Protein 6FIE (pdb70)

Sequence (255 aa):
GPHMAESHLQSSLIITASQFFEIWLHFDADGSGYYLEGKELQNLIQELQQARKKAGLELSPEMKTFVDQYKIGIVELA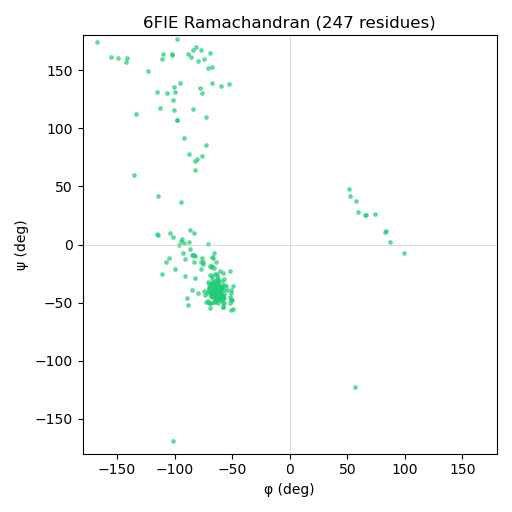HVLPTEENFLLLFRCQQLKSCEEFMKTWRKYDTDHSGFIETEELKNFLKDLLEKANKTVDDTKLAEYTDLMLKLFDSNNDGKLELTEMARLLPVQENFLLKFQGIKMCGKEFNKAFELYDQDGNGYIDENELDALLKDLCEKNKQDLDINNITTYKKNIMALSDGGKLYRTDLALILCA

Foldseek 3Di:
DLVCLLVQLLDPEHELVSLLSVCCVLPVVLPQWHDDPSVVVCLVSNVVNVVVSVHDQDPLNVVVNVPDRGGSLSVCVRGRYDDLLNLLLVDVCQAALLSVLLLVLVLVVVLPQWRALVSLLVVSVVSCVVVVHDDDVVSSSVSSVSVCVSQVSVPPRIGHPLSSNVSYPPVRSLLVLLPVQADAPVVLVVLQCVLVPVRPQWHALVSVLVVLVVSCVVRVVRDDNVCSVVVSSSLCSLADVRTHHSSSVCSRHHD

Nearest PDB structures (foldseek):
  6fie-assembly1_B  TM=1.004E+00  e=3.066E-38  Homo sapiens
  2g9b-assembly1_A  TM=8.073E-01  e=3.276E-24  Rattus norvegicus
  2q4u-assembly1_A  TM=5.159E-01  e=2.718E-11  Danio rerio
  6jlh-assembly1_C  TM=4.262E-01  e=1.141E-11  Danio rerio
  8bav-assembly1_D  TM=4.794E-01  e=1.334E-10  Homo sapiens

Structure (mmCIF, N/CA/C/O backbone):
data_6FIE
#
_entry.id   6FIE
#
_cell.length_a   84.617
_cell.length_b   104.222
_cell.length_c   29.614
_cell.angle_alpha   90.00
_cell.angle_beta   90.00
_cell.angle_gamma   90.00
#
_symmetry.space_group_name_H-M   'P 21 21 2'
#
loop_
_entity.id
_entity.type
_entity.pdbx_description
1 polymer Calbindin
2 non-polymer 'CALCIUM ION'
3 non-polymer 'THIOCYANATE ION'
4 water water
#
loop_
_atom_site.group_PDB
_atom_site.id
_atom_site.type_symbol
_atom_site.label_atom_id
_atom_site.label_alt_id
_atom_site.label_comp_id
_atom_site.label_asym_id
_atom_site.label_entity_id
_atom_site.label_seq_id
_atom_site.pdbx_PDB_ins_code
_atom_site.Cartn_x
_atom_site.Cartn_y
_atom_site.Cartn_z
_atom_site.occupancy
_atom_site.B_iso_or_equiv
_atom_site.auth_seq_id
_atom_site.auth_comp_id
_atom_site.auth_asym_id
_atom_site.auth_atom_id
_atom_site.pdbx_PDB_model_num
ATOM 1 N N . GLY A 1 1 ? -16.830 29.264 -34.044 1.00 45.25 -2 GLY B N 1
ATOM 2 C CA . GLY A 1 1 ? -16.830 27.928 -34.629 1.00 43.99 -2 GLY B CA 1
ATOM 3 C C . GLY A 1 1 ? -15.571 27.147 -34.334 1.00 45.82 -2 GLY B C 1
ATOM 4 O O . GLY A 1 1 ? -14.693 27.658 -33.647 1.00 44.33 -2 GLY B O 1
ATOM 5 N N . PRO A 1 2 ? -15.417 25.902 -34.835 1.00 42.79 -1 PRO B N 1
ATOM 6 C CA . PRO A 1 2 ? -14.190 25.145 -34.521 1.00 42.42 -1 PRO B CA 1
ATOM 7 C C . PRO A 1 2 ? -12.877 25.822 -34.938 1.00 45.69 -1 PRO B C 1
ATOM 8 O O . PRO A 1 2 ? -11.844 25.526 -34.352 1.00 46.02 -1 PRO B O 1
ATOM 19 N N . HIS A 1 3 ? -12.911 26.722 -35.944 1.00 40.77 0 HIS B N 1
ATOM 20 C CA . HIS A 1 3 ? -11.732 27.469 -36.376 1.00 41.24 0 HIS B CA 1
ATOM 21 C C . HIS A 1 3 ? -11.197 28.353 -35.244 1.00 43.20 0 HIS B C 1
ATOM 22 O O . HIS A 1 3 ? -9.983 28.484 -35.102 1.00 41.05 0 HIS B O 1
ATOM 36 N N . MET A 1 4 ? -12.094 28.901 -34.402 1.00 39.51 1 MET B N 1
ATOM 37 C CA . MET A 1 4 ? -11.692 29.770 -33.299 1.00 39.41 1 MET B CA 1
ATOM 38 C C . MET A 1 4 ? -10.866 29.069 -32.206 1.00 43.74 1 MET B C 1
ATOM 39 O O . MET A 1 4 ? -10.392 29.776 -31.323 1.00 43.40 1 MET B O 1
ATOM 53 N N . ALA A 1 5 ? -10.687 27.712 -32.238 1.00 40.61 2 ALA B N 1
ATOM 54 C CA . ALA A 1 5 ? -9.949 26.973 -31.196 1.00 39.81 2 ALA B CA 1
ATOM 55 C C . ALA A 1 5 ? -8.542 27.489 -30.945 1.00 46.75 2 ALA B C 1
ATOM 56 O O . ALA A 1 5 ? -8.111 27.534 -29.782 1.00 46.45 2 ALA B O 1
ATOM 63 N N . GLU A 1 6 ? -7.829 27.882 -32.019 1.00 43.79 3 GLU B N 1
ATOM 64 C CA . GLU A 1 6 ? -6.468 28.425 -31.928 1.00 42.93 3 GLU B CA 1
ATOM 65 C C . GLU A 1 6 ? -6.459 29.636 -31.019 1.00 43.80 3 GLU B C 1
ATOM 66 O O . GLU A 1 6 ? -5.571 29.775 -30.184 1.00 46.10 3 GLU B O 1
ATOM 72 N N . SER A 1 7 ? -7.462 30.496 -31.163 1.00 35.81 4 SER B N 1
ATOM 73 C CA . SER A 1 7 ? -7.608 31.665 -30.307 1.00 34.30 4 SER B CA 1
ATOM 74 C C . SER A 1 7 ? -7.943 31.172 -28.881 1.00 35.35 4 SER B C 1
ATOM 75 O O . SER A 1 7 ? -7.299 31.599 -27.942 1.00 34.41 4 SER B O 1
ATOM 83 N N . HIS A 1 8 ? -8.861 30.200 -28.747 1.00 31.64 5 HIS B N 1
ATOM 84 C CA . HIS A 1 8 ? -9.318 29.712 -27.417 1.00 29.23 5 HIS B CA 1
ATOM 85 C C . HIS A 1 8 ? -8.264 29.098 -26.518 1.00 30.30 5 HIS B C 1
ATOM 86 O O . HIS A 1 8 ? -8.329 29.305 -25.300 1.00 27.71 5 HIS B O 1
ATOM 100 N N . LEU A 1 9 ? -7.291 28.380 -27.070 1.00 28.00 6 LEU B N 1
ATOM 101 C CA . LEU A 1 9 ? -6.244 27.768 -26.277 1.00 29.01 6 LEU B CA 1
ATOM 102 C C . LEU A 1 9 ? -5.324 28.805 -25.615 1.00 29.68 6 LEU B C 1
ATOM 103 O O . LEU A 1 9 ? -4.564 28.453 -24.719 1.00 30.33 6 LEU B O 1
ATOM 119 N N . GLN A 1 10 ? -5.427 30.071 -26.022 1.00 27.07 7 GLN B N 1
ATOM 120 C CA . GLN A 1 10 ? -4.642 31.148 -25.432 1.00 28.14 7 GLN B CA 1
ATOM 121 C C . GLN A 1 10 ? -5.376 31.835 -24.285 1.00 32.83 7 GLN B C 1
ATOM 122 O O . GLN A 1 10 ? -4.797 32.702 -23.628 1.00 32.92 7 GLN B O 1
ATOM 136 N N . SER A 1 11 ? -6.645 31.491 -24.057 1.00 28.67 8 SER B N 1
ATOM 137 C CA . SER A 1 11 ? -7.475 32.143 -23.056 1.00 26.90 8 SER B CA 1
ATOM 138 C C . SER A 1 11 ? -7.070 31.804 -21.657 1.00 28.80 8 SER B C 1
ATOM 139 O O . SER A 1 11 ? -6.566 30.704 -21.405 1.00 28.61 8 SER B O 1
ATOM 147 N N . SER A 1 12 ? -7.342 32.747 -20.735 1.00 24.02 9 SER B N 1
ATOM 148 C CA . SER A 1 12 ? -7.080 32.579 -19.322 1.00 23.55 9 SER B CA 1
ATOM 149 C C . SER A 1 12 ? -8.022 31.506 -18.743 1.00 27.64 9 SER B C 1
ATOM 150 O O . SER A 1 12 ? -7.618 30.665 -17.935 1.00 27.71 9 SER B O 1
ATOM 158 N N . LEU A 1 13 ? -9.284 31.600 -19.127 1.00 26.00 10 LEU B N 1
ATOM 159 C CA . LEU A 1 13 ? -10.322 30.654 -18.741 1.00 26.42 10 LEU B CA 1
ATOM 160 C C . LEU A 1 13 ? -11.120 30.410 -20.009 1.00 27.48 10 LEU B C 1
ATOM 161 O O . LEU A 1 13 ? -11.435 31.367 -20.723 1.00 28.74 10 LEU B O 1
ATOM 177 N N A ILE A 1 14 ? -11.552 29.156 -20.192 0.61 24.75 11 ILE B N 1
ATOM 178 N N B ILE A 1 14 ? -11.499 29.155 -20.272 0.39 24.29 11 ILE B N 1
ATOM 179 C CA A ILE A 1 14 ? -12.243 28.666 -21.383 0.61 25.61 11 ILE B CA 1
ATOM 180 C CA B ILE A 1 14 ? -12.314 28.888 -21.451 0.39 24.38 11 ILE B CA 1
ATOM 181 C C A ILE A 1 14 ? -13.721 28.428 -21.060 0.61 28.37 11 ILE B C 1
ATOM 182 C C B ILE A 1 14 ? -13.724 28.572 -21.029 0.39 27.50 11 ILE B C 1
ATOM 183 O O A ILE A 1 14 ? -14.004 27.668 -20.137 0.61 29.43 11 ILE B O 1
ATOM 184 O O B ILE A 1 14 ? -13.961 27.901 -20.028 0.39 27.77 11 ILE B O 1
ATOM 215 N N . THR A 1 15 ? -14.655 29.095 -21.781 1.00 24.51 12 THR B N 1
ATOM 216 C CA . THR A 1 15 ? -16.088 28.902 -21.531 1.00 23.53 12 THR B CA 1
ATOM 217 C C . THR A 1 15 ? -16.481 27.522 -22.053 1.00 24.78 12 THR B C 1
ATOM 218 O O . THR A 1 15 ? -15.749 26.896 -22.818 1.00 24.25 12 THR B O 1
ATOM 230 N N . ALA A 1 16 ? -17.645 27.063 -21.651 1.00 24.87 13 ALA B N 1
ATOM 231 C CA . ALA A 1 16 ? -18.102 25.763 -22.124 1.00 24.74 13 ALA B CA 1
ATOM 232 C C . ALA A 1 16 ? -18.235 25.776 -23.667 1.00 27.56 13 ALA B C 1
ATOM 233 O O . ALA A 1 16 ? -17.884 24.791 -24.293 1.00 24.67 13 ALA B O 1
ATOM 240 N N . SER A 1 17 ? -18.731 26.886 -24.258 1.00 25.69 14 SER B N 1
ATOM 241 C CA . SER A 1 17 ? -18.874 26.977 -25.717 1.00 25.15 14 SER B CA 1
ATOM 242 C C . SER A 1 17 ? -17.488 26.924 -26.379 1.00 28.57 14 SER B C 1
ATOM 243 O O . SER A 1 17 ? -17.293 26.240 -27.392 1.00 28.86 14 SER B O 1
ATOM 251 N N . GLN A 1 18 ? -16.478 27.574 -25.752 1.00 25.05 15 GLN B N 1
ATOM 252 C CA . GLN A 1 18 ? -15.110 27.504 -26.245 1.00 24.28 15 GLN B CA 1
ATOM 253 C C . GLN A 1 18 ? -14.551 26.094 -26.156 1.00 25.89 15 GLN B C 1
ATOM 254 O O . GLN A 1 18 ? -13.889 25.627 -27.060 1.00 25.42 15 GLN B O 1
ATOM 268 N N . PHE A 1 19 ? -14.810 25.385 -25.066 1.00 22.52 16 PHE B N 1
ATOM 269 C CA . PHE A 1 19 ? -14.344 24.022 -24.932 1.00 21.54 16 PHE B CA 1
ATOM 270 C C . PHE A 1 19 ? -14.974 23.142 -26.050 1.00 26.88 16 PHE B C 1
ATOM 271 O O . PHE A 1 19 ? -14.295 22.304 -26.646 1.00 26.82 16 PHE B O 1
ATOM 288 N N . PHE A 1 20 ? -16.238 23.382 -26.313 1.00 25.57 17 PHE B N 1
ATOM 289 C CA . PHE A 1 20 ? -16.927 22.673 -27.388 1.00 25.64 17 PHE B CA 1
ATOM 290 C C . PHE A 1 20 ? -16.260 22.954 -28.726 1.00 28.93 17 PHE B C 1
ATOM 291 O O . PHE A 1 20 ? -16.050 22.005 -29.468 1.00 28.63 17 PHE B O 1
ATOM 308 N N . GLU A 1 21 ? -15.878 24.211 -29.015 1.00 26.49 18 GLU B N 1
ATOM 309 C CA . GLU A 1 21 ? -15.225 24.546 -30.313 1.00 26.31 18 GLU B CA 1
ATOM 310 C C . GLU A 1 21 ? -13.830 23.901 -30.400 1.00 33.26 18 GLU B C 1
ATOM 311 O O . GLU A 1 21 ? -13.421 23.455 -31.477 1.00 34.44 18 GLU B O 1
ATOM 323 N N . ILE A 1 22 ? -13.113 23.781 -29.244 1.00 29.98 19 ILE B N 1
ATOM 324 C CA . ILE A 1 22 ? -11.821 23.110 -29.184 1.00 28.83 19 ILE B CA 1
ATOM 325 C C . ILE A 1 22 ? -11.997 21.645 -29.528 1.00 36.21 19 ILE B C 1
ATOM 326 O O . ILE A 1 22 ? -11.295 21.136 -30.405 1.00 34.47 19 ILE B O 1
ATOM 342 N N . TRP A 1 23 ? -12.978 20.978 -28.901 1.00 33.82 20 TRP B N 1
ATOM 343 C CA . TRP A 1 23 ? -13.229 19.576 -29.187 1.00 34.94 20 TRP B CA 1
ATOM 344 C C . TRP A 1 23 ? -13.509 19.344 -30.683 1.00 38.23 20 TRP B C 1
ATOM 345 O O . TRP A 1 23 ? -12.827 18.528 -31.303 1.00 37.07 20 TRP B O 1
ATOM 366 N N . LEU A 1 24 ? -14.432 20.125 -31.281 1.00 36.05 21 LEU B N 1
ATOM 367 C CA . LEU A 1 24 ? -14.766 19.966 -32.707 1.00 35.48 21 LEU B CA 1
ATOM 368 C C . LEU A 1 24 ? -13.571 20.295 -33.629 1.00 40.34 21 LEU B C 1
ATOM 369 O O . LEU A 1 24 ? -13.463 19.710 -34.711 1.00 37.98 21 LEU B O 1
ATOM 385 N N . HIS A 1 25 ? -12.679 21.232 -33.214 1.00 38.52 22 HIS B N 1
ATOM 386 C CA . HIS A 1 25 ? -11.505 21.575 -34.015 1.00 39.73 22 HIS B CA 1
ATOM 387 C C . HIS A 1 25 ? -10.586 20.397 -34.179 1.00 39.53 22 HIS B C 1
ATOM 388 O O . HIS A 1 25 ? -10.118 20.155 -35.282 1.00 37.02 22 HIS B O 1
ATOM 402 N N . PHE A 1 26 ? -10.279 19.695 -33.088 1.00 35.46 23 PHE B N 1
ATOM 403 C CA . PHE A 1 26 ? -9.351 18.576 -33.140 1.00 35.32 23 PHE B CA 1
ATOM 404 C C . PHE A 1 26 ? -9.991 17.257 -33.545 1.00 40.80 23 PHE B C 1
ATOM 405 O O . PHE A 1 26 ? -9.335 16.469 -34.215 1.00 41.10 23 PHE B O 1
ATOM 422 N N . ASP A 1 27 ? -11.210 16.964 -33.080 1.00 39.12 24 ASP B N 1
ATOM 423 C CA . ASP A 1 27 ? -11.887 15.693 -33.401 1.00 38.65 24 ASP B CA 1
ATOM 424 C C . ASP A 1 27 ? -12.432 15.720 -34.828 1.00 44.62 24 ASP B C 1
ATOM 425 O O . ASP A 1 27 ? -13.638 15.870 -35.045 1.00 42.62 24 ASP B O 1
ATOM 434 N N . ALA A 1 28 ? -11.518 15.552 -35.804 1.00 43.92 25 ALA B N 1
ATOM 435 C CA . ALA A 1 28 ? -11.848 15.632 -37.234 1.00 44.46 25 ALA B CA 1
ATOM 436 C C . ALA A 1 28 ? -12.828 14.567 -37.739 1.00 48.38 25 ALA B C 1
ATOM 437 O O . ALA A 1 28 ? -13.568 14.845 -38.684 1.00 48.57 25 ALA B O 1
ATOM 444 N N . ASP A 1 29 ? -12.847 13.368 -37.124 1.00 43.47 26 ASP B N 1
ATOM 445 C CA . ASP A 1 29 ? -13.770 12.295 -37.535 1.00 42.81 26 ASP B CA 1
ATOM 446 C C . ASP A 1 29 ? -15.063 12.249 -36.678 1.00 43.56 26 ASP B C 1
ATOM 447 O O . ASP A 1 29 ? -15.922 11.389 -36.903 1.00 41.23 26 ASP B O 1
ATOM 456 N N . GLY A 1 30 ? -15.175 13.146 -35.694 1.00 39.14 27 GLY B N 1
ATOM 457 C CA . GLY A 1 30 ? -16.313 13.190 -34.782 1.00 38.42 27 GLY B CA 1
ATOM 458 C C . GLY A 1 30 ? -16.490 11.904 -33.997 1.00 41.19 27 GLY B C 1
ATOM 459 O O . GLY A 1 30 ? -17.602 11.594 -33.566 1.00 39.66 27 GLY B O 1
ATOM 463 N N . SER A 1 31 ? -15.388 11.162 -33.764 1.00 37.56 28 SER B N 1
ATOM 464 C CA . SER A 1 31 ? -15.431 9.863 -33.094 1.00 38.04 28 SER B CA 1
ATOM 465 C C . SER A 1 31 ? -15.626 9.931 -31.594 1.00 42.06 28 SER B C 1
ATOM 466 O O . SER A 1 31 ? -15.787 8.890 -30.979 1.00 41.24 28 SER B O 1
ATOM 473 N N . GLY A 1 32 ? -15.505 11.115 -31.000 1.00 40.79 29 GLY B N 1
ATOM 474 C CA . GLY A 1 32 ? -15.590 11.278 -29.555 1.00 40.19 29 GLY B CA 1
ATOM 475 C C . GLY A 1 32 ? -14.280 11.030 -28.816 1.00 44.73 29 GLY B C 1
ATOM 476 O O . GLY A 1 32 ? -14.270 11.070 -27.583 1.00 44.00 29 GLY B O 1
ATOM 480 N N A TYR A 1 33 ? -13.161 10.803 -29.533 0.66 40.64 30 TYR B N 1
ATOM 481 N N B TYR A 1 33 ? -13.164 10.831 -29.548 0.34 41.92 30 TYR B N 1
ATOM 482 C CA A TYR A 1 33 ? -11.835 10.655 -28.918 0.66 39.85 30 TYR B CA 1
ATOM 483 C CA B TYR A 1 33 ? -11.844 10.603 -28.959 0.34 41.89 30 TYR B CA 1
ATOM 484 C C A TYR A 1 33 ? -10.779 11.252 -29.830 0.66 45.04 30 TYR B C 1
ATOM 485 C C B TYR A 1 33 ? -10.750 11.201 -29.847 0.34 45.76 30 TYR B C 1
ATOM 486 O O A TYR A 1 33 ? -10.937 11.213 -31.057 0.66 44.90 30 TYR B O 1
ATOM 487 O O B TYR A 1 33 ? -10.858 11.117 -31.074 0.34 45.55 30 TYR B O 1
ATOM 522 N N . LEU A 1 34 ? -9.687 11.771 -29.234 1.00 41.64 31 LEU B N 1
ATOM 523 C CA . LEU A 1 34 ? -8.554 12.334 -29.986 1.00 42.11 31 LEU B CA 1
ATOM 524 C C . LEU A 1 34 ? -7.479 11.240 -30.006 1.00 46.78 31 LEU B C 1
ATOM 525 O O . LEU A 1 34 ? -7.099 10.731 -28.945 1.00 44.43 31 LEU B O 1
ATOM 542 N N . GLU A 1 35 ? -7.010 10.857 -31.199 1.00 44.51 32 GLU B N 1
ATOM 543 C CA . GLU A 1 35 ? -5.951 9.859 -31.316 1.00 44.41 32 GLU B CA 1
ATOM 544 C C . GLU A 1 35 ? -5.134 10.152 -32.556 1.00 48.98 32 GLU B C 1
ATOM 545 O O . GLU A 1 35 ? -5.595 10.904 -33.420 1.00 48.39 32 GLU B O 1
ATOM 557 N N . GLY A 1 36 ? -3.921 9.601 -32.604 1.00 45.18 33 GLY B N 1
ATOM 558 C CA . GLY A 1 36 ? -3.016 9.767 -33.735 1.00 45.21 33 GLY B CA 1
ATOM 559 C C . GLY A 1 36 ? -2.708 11.216 -34.058 1.00 49.83 33 GLY B C 1
ATOM 560 O O . GLY A 1 36 ? -2.266 11.963 -33.181 1.00 50.73 33 GLY B O 1
ATOM 564 N N . LYS A 1 37 ? -2.992 11.632 -35.303 1.00 45.49 34 LYS B N 1
ATOM 565 C CA . LYS A 1 37 ? -2.742 13.000 -35.787 1.00 45.20 34 LYS B CA 1
ATOM 566 C C . LYS A 1 37 ? -3.559 14.060 -35.029 1.00 48.61 34 LYS B C 1
ATOM 567 O O . LYS A 1 37 ? -3.063 15.164 -34.821 1.00 48.84 34 LYS B O 1
ATOM 576 N N . GLU A 1 38 ? -4.780 13.717 -34.587 1.00 43.92 35 GLU B N 1
ATOM 577 C CA . GLU A 1 38 ? -5.640 14.655 -33.864 1.00 42.62 35 GLU B CA 1
ATOM 578 C C . GLU A 1 38 ? -5.034 15.023 -32.502 1.00 45.85 35 GLU B C 1
ATOM 579 O O . GLU A 1 38 ? -5.118 16.174 -32.082 1.00 43.87 35 GLU B O 1
ATOM 591 N N . LEU A 1 39 ? -4.495 14.026 -31.785 1.00 44.52 36 LEU B N 1
ATOM 592 C CA . LEU A 1 39 ? -3.878 14.232 -30.470 1.00 44.90 36 LEU B CA 1
ATOM 593 C C . LEU A 1 39 ? -2.534 14.978 -30.616 1.00 49.36 36 LEU B C 1
ATOM 594 O O . LEU A 1 39 ? -2.265 15.900 -29.846 1.00 49.05 36 LEU B O 1
ATOM 610 N N . GLN A 1 40 ? -1.725 14.613 -31.635 1.00 45.20 37 GLN B N 1
ATOM 611 C CA . GLN A 1 40 ? -0.450 15.302 -31.921 1.00 45.65 37 GLN B CA 1
ATOM 612 C C . GLN A 1 40 ? -0.712 16.785 -32.235 1.00 49.83 37 GLN B C 1
ATOM 613 O O . GLN A 1 40 ? 0.048 17.653 -31.786 1.00 49.96 37 GLN B O 1
ATOM 617 N N . ASN A 1 41 ? -1.805 17.071 -32.992 1.00 45.46 38 ASN B N 1
ATOM 618 C CA . ASN A 1 41 ? -2.200 18.440 -33.334 1.00 43.81 38 ASN B CA 1
ATOM 619 C C . ASN A 1 41 ? -2.527 19.231 -32.065 1.00 45.05 38 ASN B C 1
ATOM 620 O O . ASN A 1 41 ? -2.106 20.376 -31.961 1.00 42.59 38 ASN B O 1
ATOM 631 N N . LEU A 1 42 ? -3.236 18.616 -31.096 1.00 41.00 39 LEU B N 1
ATOM 632 C CA . LEU A 1 42 ? -3.576 19.275 -29.817 1.00 41.22 39 LEU B CA 1
ATOM 633 C C . LEU A 1 42 ? -2.322 19.575 -28.994 1.00 46.08 39 LEU B C 1
ATOM 634 O O . LEU A 1 42 ? -2.198 20.690 -28.480 1.00 44.43 39 LEU B O 1
ATOM 650 N N . ILE A 1 43 ? -1.414 18.589 -28.858 1.00 44.14 40 ILE B N 1
ATOM 651 C CA . ILE A 1 43 ? -0.166 18.728 -28.080 1.00 44.54 40 ILE B CA 1
ATOM 652 C C . ILE A 1 43 ? 0.659 19.888 -28.628 1.00 47.73 40 ILE B C 1
ATOM 653 O O . ILE A 1 43 ? 1.152 20.705 -27.848 1.00 47.92 40 ILE B O 1
ATOM 669 N N . GLN A 1 44 ? 0.796 19.961 -29.960 1.00 43.38 41 GLN B N 1
ATOM 670 C CA . GLN A 1 44 ? 1.537 21.045 -30.599 1.00 42.48 41 GLN B CA 1
ATOM 671 C C . GLN A 1 44 ? 0.794 22.382 -30.432 1.00 42.95 41 GLN B C 1
ATOM 672 O O . GLN A 1 44 ? 1.399 23.328 -29.969 1.00 42.41 41 GLN B O 1
ATOM 682 N N . GLU A 1 45 ? -0.508 22.450 -30.753 1.00 38.57 42 GLU B N 1
ATOM 683 C CA . GLU A 1 45 ? -1.266 23.712 -30.664 1.00 36.88 42 GLU B CA 1
ATOM 684 C C . GLU A 1 45 ? -1.472 24.234 -29.216 1.00 38.19 42 GLU B C 1
ATOM 685 O O . GLU A 1 45 ? -1.484 25.448 -29.029 1.00 37.93 42 GLU B O 1
ATOM 697 N N . LEU A 1 46 ? -1.611 23.358 -28.213 1.00 31.78 43 LEU B N 1
ATOM 698 C CA . LEU A 1 46 ? -1.775 23.789 -26.813 1.00 34.03 43 LEU B CA 1
ATOM 699 C C . LEU A 1 46 ? -0.509 24.513 -26.332 1.00 39.13 43 LEU B C 1
ATOM 700 O O . LEU A 1 46 ? -0.610 25.557 -25.685 1.00 39.13 43 LEU B O 1
ATOM 716 N N . GLN A 1 47 ? 0.679 23.943 -26.625 1.00 37.78 44 GLN B N 1
ATOM 717 C CA . GLN A 1 47 ? 1.960 24.527 -26.225 1.00 38.53 44 GLN B CA 1
ATOM 718 C C . GLN A 1 47 ? 2.254 25.822 -26.995 1.00 41.27 44 GLN B C 1
ATOM 719 O O . GLN A 1 47 ? 2.718 26.799 -26.401 1.00 40.77 44 GLN B O 1
ATOM 733 N N . GLN A 1 48 ? 1.956 25.846 -28.299 1.00 35.84 45 GLN B N 1
ATOM 734 C CA . GLN A 1 48 ? 2.149 27.049 -29.111 1.00 35.96 45 GLN B CA 1
ATOM 735 C C . GLN A 1 48 ? 1.207 28.174 -28.657 1.00 37.43 45 GLN B C 1
ATOM 736 O O . GLN A 1 48 ? 1.580 29.348 -28.711 1.00 37.88 45 GLN B O 1
ATOM 746 N N . ALA A 1 49 ? -0.006 27.815 -28.209 1.00 32.30 46 ALA B N 1
ATOM 747 C CA . ALA A 1 49 ? -1.003 28.788 -27.785 1.00 31.13 46 ALA B CA 1
ATOM 748 C C . ALA A 1 49 ? -0.606 29.437 -26.467 1.00 33.81 46 ALA B C 1
ATOM 749 O O . ALA A 1 49 ? -0.613 30.671 -26.370 1.00 33.84 46 ALA B O 1
ATOM 756 N N . ARG A 1 50 ? -0.230 28.632 -25.466 1.00 30.26 47 ARG B N 1
ATOM 757 C CA . ARG A 1 50 ? 0.217 29.225 -24.187 1.00 29.22 47 ARG B CA 1
ATOM 758 C C . ARG A 1 50 ? 1.463 30.123 -24.396 1.00 34.39 47 ARG B C 1
ATOM 759 O O . ARG A 1 50 ? 1.539 31.192 -23.804 1.00 32.94 47 ARG B O 1
ATOM 780 N N . LYS A 1 51 ? 2.371 29.737 -25.318 1.00 33.96 48 LYS B N 1
ATOM 781 C CA . LYS A 1 51 ? 3.563 30.517 -25.662 1.00 35.21 48 LYS B CA 1
ATOM 782 C C . LYS A 1 51 ? 3.173 31.846 -26.310 1.00 37.20 48 LYS B C 1
ATOM 783 O O . LYS A 1 51 ? 3.679 32.895 -25.890 1.00 34.64 48 LYS B O 1
ATOM 792 N N . LYS A 1 52 ? 2.231 31.821 -27.277 1.00 34.58 49 LYS B N 1
ATOM 793 C CA . LYS A 1 52 ? 1.735 33.041 -27.945 1.00 34.58 49 LYS B CA 1
ATOM 794 C C . LYS A 1 52 ? 1.056 33.977 -26.967 1.00 37.85 49 LYS B C 1
ATOM 795 O O . LYS A 1 52 ? 1.078 35.197 -27.167 1.00 37.99 49 LYS B O 1
ATOM 814 N N . ALA A 1 53 ? 0.432 33.399 -25.923 1.00 33.71 50 ALA B N 1
ATOM 815 C CA . ALA A 1 53 ? -0.260 34.145 -24.882 1.00 33.39 50 ALA B CA 1
ATOM 816 C C . ALA A 1 53 ? 0.686 34.668 -23.820 1.00 36.65 50 ALA B C 1
ATOM 817 O O . ALA A 1 53 ? 0.243 35.387 -22.927 1.00 35.33 50 ALA B O 1
ATOM 824 N N . GLY A 1 54 ? 1.939 34.230 -23.860 1.00 34.34 51 GLY B N 1
ATOM 825 C CA . GLY A 1 54 ? 2.958 34.622 -22.904 1.00 35.42 51 GLY B CA 1
ATOM 826 C C . GLY A 1 54 ? 2.747 33.945 -21.579 1.00 40.59 51 GLY B C 1
ATOM 827 O O . GLY A 1 54 ? 3.150 34.471 -20.542 1.00 42.60 51 GLY B O 1
ATOM 831 N N . LEU A 1 55 ? 2.109 32.774 -21.607 1.00 35.41 52 LEU B N 1
ATOM 832 C CA . LEU A 1 55 ? 1.781 32.036 -20.407 1.00 33.45 52 LEU B CA 1
ATOM 833 C C . LEU A 1 55 ? 2.577 30.772 -20.280 1.00 39.86 52 LEU B C 1
ATOM 834 O O . LEU A 1 55 ? 3.048 30.200 -21.273 1.00 40.39 52 LEU B O 1
ATOM 850 N N . GLU A 1 56 ? 2.636 30.289 -19.054 1.00 37.50 53 GLU B N 1
ATOM 851 C CA . GLU A 1 56 ? 3.269 29.021 -18.727 1.00 38.24 53 GLU B CA 1
ATOM 852 C C . GLU A 1 56 ? 2.221 27.919 -18.869 1.00 43.21 53 GLU B C 1
ATOM 853 O O . GLU A 1 56 ? 1.018 28.205 -18.896 1.00 41.53 53 GLU B O 1
ATOM 857 N N . LEU A 1 57 ? 2.669 26.659 -18.942 1.00 41.02 54 LEU B N 1
ATOM 858 C CA . LEU A 1 57 ? 1.756 25.527 -18.941 1.00 41.51 54 LEU B CA 1
ATOM 859 C C . LEU A 1 57 ? 1.339 25.342 -17.496 1.00 47.47 54 LEU B C 1
ATOM 860 O O . LEU A 1 57 ? 2.198 25.398 -16.609 1.00 48.77 54 LEU B O 1
ATOM 876 N N . SER A 1 58 ? 0.036 25.140 -17.235 1.00 42.63 55 SER B N 1
ATOM 877 C CA . SER A 1 58 ? -0.427 24.882 -15.867 1.00 42.38 55 SER B CA 1
ATOM 878 C C . SER A 1 58 ? 0.091 23.484 -15.466 1.00 47.59 55 SER B C 1
ATOM 879 O O . SER A 1 58 ? 0.480 22.723 -16.348 1.00 46.40 55 SER B O 1
ATOM 887 N N . PRO A 1 59 ? 0.085 23.105 -14.173 1.00 47.56 56 PRO B N 1
ATOM 888 C CA . PRO A 1 59 ? 0.564 21.758 -13.802 1.00 47.80 56 PRO B CA 1
ATOM 889 C C . PRO A 1 59 ? -0.140 20.605 -14.529 1.00 51.35 56 PRO B C 1
ATOM 890 O O . PRO A 1 59 ? 0.513 19.627 -14.893 1.00 50.83 56 PRO B O 1
ATOM 901 N N . GLU A 1 60 ? -1.453 20.750 -14.804 1.00 47.64 57 GLU B N 1
ATOM 902 C CA . GLU A 1 60 ? -2.241 19.725 -15.506 1.00 46.74 57 GLU B CA 1
ATOM 903 C C . GLU A 1 60 ? -1.835 19.618 -16.985 1.00 48.05 57 GLU B C 1
ATOM 904 O O . GLU A 1 60 ? -1.883 18.524 -17.549 1.00 48.05 57 GLU B O 1
ATOM 916 N N . MET A 1 61 ? -1.451 20.754 -17.616 1.00 41.65 58 MET B N 1
ATOM 917 C CA . MET A 1 61 ? -1.005 20.775 -19.017 1.00 40.40 58 MET B CA 1
ATOM 918 C C . MET A 1 61 ? 0.357 20.094 -19.147 1.00 47.05 58 MET B C 1
ATOM 919 O O . MET A 1 61 ? 0.601 19.420 -20.145 1.00 47.01 58 MET B O 1
ATOM 933 N N . LYS A 1 62 ? 1.247 20.286 -18.149 1.00 46.29 59 LYS B N 1
ATOM 934 C CA . LYS A 1 6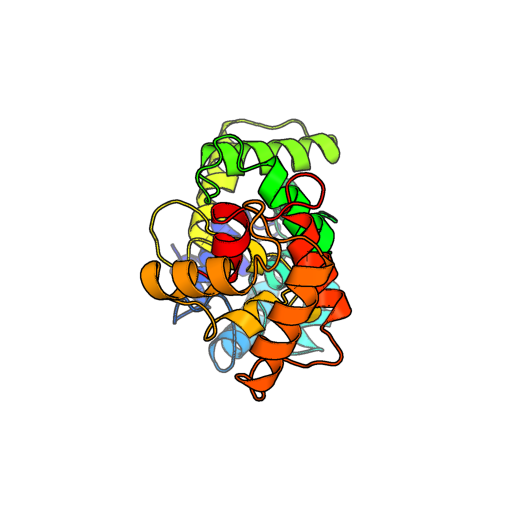2 ? 2.580 19.663 -18.130 1.00 46.65 59 LYS B CA 1
ATOM 935 C C . LYS A 1 62 ? 2.449 18.146 -18.005 1.00 53.46 59 LYS B C 1
ATOM 936 O O . LYS A 1 62 ? 3.067 17.406 -18.772 1.00 53.64 59 LYS B O 1
ATOM 955 N N . THR A 1 63 ? 1.636 17.693 -17.035 1.00 51.43 60 THR B N 1
ATOM 956 C CA . THR A 1 63 ? 1.357 16.268 -16.807 1.00 51.68 60 THR B CA 1
ATOM 957 C C . THR A 1 63 ? 0.726 15.605 -18.048 1.00 57.01 60 THR B C 1
ATOM 958 O O . THR A 1 63 ? 1.050 14.451 -18.341 1.00 57.82 60 THR B O 1
ATOM 969 N N . PHE A 1 64 ? -0.159 16.322 -18.773 1.00 52.38 61 PHE B N 1
ATOM 970 C CA . PHE A 1 64 ? -0.801 15.795 -19.984 1.00 52.61 61 PHE B CA 1
ATOM 971 C C . PHE A 1 64 ? 0.211 15.641 -21.124 1.00 58.89 61 PHE B C 1
ATOM 972 O O . PHE A 1 64 ? 0.262 14.584 -21.761 1.00 58.26 61 PHE B O 1
ATOM 989 N N . VAL A 1 65 ? 0.994 16.704 -21.400 1.00 56.49 62 VAL B N 1
ATOM 990 C CA . VAL A 1 65 ? 2.003 16.680 -22.463 1.00 56.71 62 VAL B CA 1
ATOM 991 C C . VAL A 1 65 ? 3.071 15.617 -22.184 1.00 63.02 62 VAL B C 1
ATOM 992 O O . VAL A 1 65 ? 3.530 14.958 -23.119 1.00 63.05 62 VAL B O 1
ATOM 1005 N N . ASP A 1 66 ? 3.469 15.465 -20.910 1.00 60.86 63 ASP B N 1
ATOM 1006 C CA . ASP A 1 66 ? 4.465 14.474 -20.508 1.00 61.56 63 ASP B CA 1
ATOM 1007 C C . ASP A 1 66 ? 3.954 13.055 -20.779 1.00 66.10 63 ASP B C 1
ATOM 1008 O O . ASP A 1 66 ? 4.673 12.254 -21.372 1.00 66.23 63 ASP B O 1
ATOM 1014 N N . GLN A 1 67 ? 2.701 12.770 -20.382 1.00 62.80 64 GLN B N 1
ATOM 1015 C CA . GLN A 1 67 ? 2.071 11.448 -20.552 1.00 62.12 64 GLN B CA 1
ATOM 1016 C C . GLN A 1 67 ? 1.246 11.364 -21.844 1.00 65.09 64 GLN B C 1
ATOM 1022 N N . TYR A 1 68 ? 1.681 11.989 -22.957 1.00 60.75 65 TYR B N 1
ATOM 1023 C CA . TYR A 1 68 ? 1.053 11.745 -24.262 1.00 77.75 65 TYR B CA 1
ATOM 1024 C C . TYR A 1 68 ? 1.882 12.296 -25.434 1.00 97.53 65 TYR B C 1
ATOM 1025 O O . TYR A 1 68 ? 1.683 11.897 -26.587 1.00 52.37 65 TYR B O 1
ATOM 1027 N N . LYS A 1 75 ? -5.098 7.707 -26.491 1.00 47.28 72 LYS B N 1
ATOM 1028 C CA . LYS A 1 75 ? -6.493 7.882 -26.875 1.00 46.48 72 LYS B CA 1
ATOM 1029 C C . LYS A 1 75 ? -7.188 8.574 -25.716 1.00 49.04 72 LYS B C 1
ATOM 1030 O O . LYS A 1 75 ? -7.331 7.956 -24.653 1.00 49.29 72 LYS B O 1
ATOM 1042 N N . ILE A 1 76 ? -7.579 9.864 -25.872 1.00 44.11 73 ILE B N 1
ATOM 1043 C CA . ILE A 1 76 ? -8.236 10.578 -24.764 1.00 43.95 73 ILE B CA 1
ATOM 1044 C C . ILE A 1 76 ? -9.612 11.116 -25.196 1.00 43.60 73 ILE B C 1
ATOM 1045 O O . ILE A 1 76 ? -9.846 11.386 -26.382 1.00 41.32 73 ILE B O 1
ATOM 1061 N N . GLY A 1 77 ? -10.527 11.191 -24.231 1.00 36.97 74 GLY B N 1
ATOM 1062 C CA . GLY A 1 77 ? -11.904 11.598 -24.485 1.00 37.44 74 GLY B CA 1
ATOM 1063 C C . GLY A 1 77 ? -12.191 13.025 -24.096 1.00 41.94 74 GLY B C 1
ATOM 1064 O O . GLY A 1 77 ? -11.273 13.803 -23.823 1.00 40.19 74 GLY B O 1
ATOM 1068 N N . ILE A 1 78 ? -13.486 13.366 -24.090 1.00 39.39 75 ILE B N 1
ATOM 1069 C CA . ILE A 1 78 ? -13.962 14.706 -23.748 1.00 39.35 75 ILE B CA 1
ATOM 1070 C C . ILE A 1 78 ? -13.701 15.023 -22.268 1.00 45.20 75 ILE B C 1
ATOM 1071 O O . ILE A 1 78 ? -13.239 16.128 -21.948 1.00 45.29 75 ILE B O 1
ATOM 1087 N N . VAL A 1 79 ? -13.990 14.076 -21.369 1.00 42.74 76 VAL B N 1
ATOM 1088 C CA . VAL A 1 79 ? -13.813 14.320 -19.923 1.00 42.52 76 VAL B CA 1
ATOM 1089 C C . VAL A 1 79 ? -12.361 14.606 -19.566 1.00 47.05 76 VAL B C 1
ATOM 1090 O O . VAL A 1 79 ? -12.105 15.507 -18.760 1.00 48.69 76 VAL B O 1
ATOM 1103 N N . GLU A 1 80 ? -11.415 13.839 -20.133 1.00 42.03 77 GLU B N 1
ATOM 1104 C CA . GLU A 1 80 ? -10.001 14.040 -19.835 1.00 41.18 77 GLU B CA 1
ATOM 1105 C C . GLU A 1 80 ? -9.563 15.422 -20.319 1.00 43.42 77 GLU B C 1
ATOM 1106 O O . GLU A 1 80 ? -8.825 16.108 -19.614 1.00 43.64 77 GLU B O 1
ATOM 1118 N N . LEU A 1 81 ? -10.01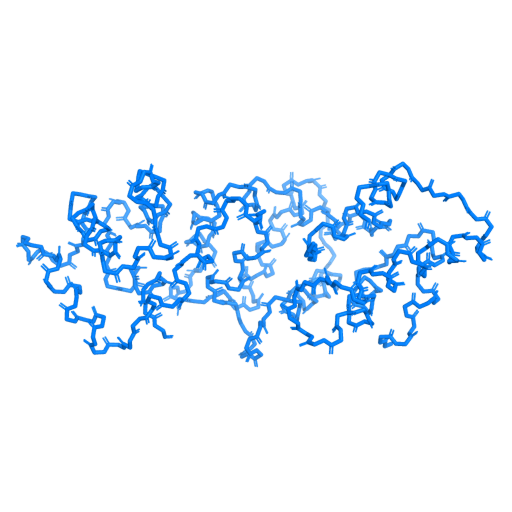2 15.844 -21.510 1.00 37.71 78 LEU B N 1
ATOM 1119 C CA . LEU A 1 81 ? -9.613 17.163 -21.985 1.00 35.95 78 LEU B CA 1
ATOM 1120 C C . LEU A 1 81 ? -10.145 18.293 -21.069 1.00 40.02 78 LEU B C 1
ATOM 1121 O O . LEU A 1 81 ? -9.399 19.218 -20.775 1.00 39.09 78 LEU B O 1
ATOM 1137 N N . ALA A 1 82 ? -11.379 18.183 -20.541 1.00 38.63 79 ALA B N 1
ATOM 1138 C CA . ALA A 1 82 ? -11.967 19.220 -19.666 1.00 39.12 79 ALA B CA 1
ATOM 1139 C C . ALA A 1 82 ? -11.154 19.507 -18.397 1.00 44.52 79 ALA B C 1
ATOM 1140 O O . ALA A 1 82 ? -11.143 20.642 -17.917 1.00 43.70 79 ALA B O 1
ATOM 1147 N N . HIS A 1 83 ? -10.459 18.503 -17.871 1.00 43.21 80 HIS B N 1
ATOM 1148 C CA . HIS A 1 83 ? -9.627 18.645 -16.674 1.00 42.98 80 HIS B CA 1
ATOM 1149 C C . HIS A 1 83 ? -8.236 19.231 -16.992 1.00 44.98 80 HIS B C 1
ATOM 1150 O O . HIS A 1 83 ? -7.649 19.875 -16.129 1.00 45.24 80 HIS B O 1
ATOM 1164 N N . VAL A 1 84 ? -7.714 19.006 -18.207 1.00 40.30 81 VAL B N 1
ATOM 1165 C CA . VAL A 1 84 ? -6.397 19.515 -18.601 1.00 40.56 81 VAL B CA 1
ATOM 1166 C C . VAL A 1 84 ? -6.450 21.031 -18.874 1.00 43.14 81 VAL B C 1
ATOM 1167 O O . VAL A 1 84 ? -5.522 21.770 -18.522 1.00 44.57 81 VAL B O 1
ATOM 1180 N N . LEU A 1 85 ? -7.523 21.479 -19.508 1.00 35.68 82 LEU B N 1
ATOM 1181 C CA . LEU A 1 85 ? -7.694 22.870 -19.905 1.00 33.42 82 LEU B CA 1
ATOM 1182 C C . LEU A 1 85 ? -8.287 23.721 -18.778 1.00 36.68 82 LEU B C 1
ATOM 1183 O O . LEU A 1 85 ? -8.990 23.190 -17.894 1.00 35.59 82 LEU B O 1
ATOM 1199 N N . PRO A 1 86 ? -8.143 25.069 -18.850 1.00 30.92 83 PRO B N 1
ATOM 1200 C CA . PRO A 1 86 ? -8.722 25.917 -17.799 1.00 27.90 83 PRO B CA 1
ATOM 1201 C C . PRO A 1 86 ? -10.198 26.180 -18.020 1.00 29.96 83 PRO B C 1
ATOM 1202 O O . PRO A 1 86 ? -10.670 27.307 -18.184 1.00 28.25 83 PRO B O 1
ATOM 1213 N N . THR A 1 87 ? -10.974 25.072 -17.955 1.00 28.57 84 THR B N 1
ATOM 1214 C CA . THR A 1 87 ? -12.393 25.101 -18.181 1.00 27.33 84 THR B CA 1
ATOM 1215 C C . THR A 1 87 ? -13.099 25.840 -17.098 1.00 27.40 84 THR B C 1
ATOM 1216 O O . THR A 1 87 ? -12.794 25.598 -15.918 1.00 29.42 84 THR B O 1
ATOM 1227 N N . GLU A 1 88 ? -14.103 26.648 -17.461 1.00 24.55 85 GLU B N 1
ATOM 1228 C CA . GLU A 1 88 ? -14.895 27.414 -16.513 1.00 22.93 85 GLU B CA 1
ATOM 1229 C C . GLU A 1 88 ? -15.442 26.493 -15.417 1.00 28.99 85 GLU B C 1
ATOM 1230 O O . GLU A 1 88 ? -15.864 25.371 -15.685 1.00 27.08 85 GLU B O 1
ATOM 1241 N N . GLU A 1 89 ? -15.402 26.975 -14.198 1.00 25.84 86 GLU B N 1
ATOM 1242 C CA . GLU A 1 89 ? -15.692 26.198 -13.013 1.00 26.62 86 GLU B CA 1
ATOM 1243 C C . GLU A 1 89 ? -16.970 25.402 -13.054 1.00 28.43 86 GLU B C 1
ATOM 1244 O O . GLU A 1 89 ? -16.914 24.198 -12.730 1.00 28.15 86 GLU B O 1
ATOM 1256 N N . ASN A 1 90 ? -18.108 26.077 -13.316 1.00 25.81 87 ASN B N 1
ATOM 1257 C CA . ASN A 1 90 ? -19.422 25.406 -13.252 1.00 25.98 87 ASN B CA 1
ATOM 1258 C C . ASN A 1 90 ? -19.557 24.330 -14.319 1.00 30.92 87 ASN B C 1
ATOM 1259 O O . ASN A 1 90 ? -20.257 23.352 -14.059 1.00 29.76 87 ASN B O 1
ATOM 1270 N N . PHE A 1 91 ? -18.832 24.413 -15.450 1.00 25.63 88 PHE B N 1
ATOM 1271 C CA . PHE A 1 91 ? -18.885 23.351 -16.454 1.00 26.80 88 PHE B CA 1
ATOM 1272 C C . PHE A 1 91 ? -18.001 22.177 -16.031 1.00 33.19 88 PHE B C 1
ATOM 1273 O O . PHE A 1 91 ? -18.394 21.007 -16.193 1.00 33.19 88 PHE B O 1
ATOM 1290 N N . LEU A 1 92 ? -16.803 22.469 -15.492 1.00 28.75 89 LEU B N 1
ATOM 1291 C CA . LEU A 1 92 ? -15.894 21.417 -15.078 1.00 29.00 89 LEU B CA 1
ATOM 1292 C C . LEU A 1 92 ? -16.520 20.604 -13.899 1.00 32.51 89 LEU B C 1
ATOM 1293 O O . LEU A 1 92 ? -16.300 19.397 -13.823 1.00 33.97 89 LEU B O 1
ATOM 1309 N N . LEU A 1 93 ? -17.302 21.261 -13.019 1.00 29.89 90 LEU B N 1
ATOM 1310 C CA . LEU A 1 93 ? -17.981 20.593 -11.881 1.00 31.28 90 LEU B CA 1
ATOM 1311 C C . LEU A 1 93 ? -18.891 19.446 -12.345 1.00 39.45 90 LEU B C 1
ATOM 1312 O O . LEU A 1 93 ? -18.999 18.441 -11.640 1.00 39.26 90 LEU B O 1
ATOM 1328 N N . LEU A 1 94 ? -19.442 19.555 -13.567 1.00 38.10 91 LEU B N 1
ATOM 1329 C CA . LEU A 1 94 ? -20.326 18.549 -14.193 1.00 38.90 91 LEU B CA 1
ATOM 1330 C C . LEU A 1 94 ? -19.598 17.243 -14.538 1.00 50.04 91 LEU B C 1
ATOM 1331 O O . LEU A 1 94 ? -20.264 16.276 -14.905 1.00 51.39 91 LEU B O 1
ATOM 1347 N N . PHE A 1 95 ? -18.245 17.219 -14.454 1.00 48.27 92 PHE B N 1
ATOM 1348 C CA . PHE A 1 95 ? -17.406 16.050 -14.690 1.00 48.27 92 PHE B CA 1
ATOM 1349 C C . PHE A 1 95 ? -16.670 15.575 -13.404 1.00 51.29 92 PHE B C 1
ATOM 1350 O O . PHE A 1 95 ? -15.815 14.708 -13.524 1.00 52.56 92 PHE B O 1
ATOM 1367 N N . ARG A 1 96 ? -16.978 16.131 -12.196 1.00 46.38 93 ARG B N 1
ATOM 1368 C CA . ARG A 1 96 ? -16.338 15.765 -10.908 1.00 45.52 93 ARG B CA 1
ATOM 1369 C C . ARG A 1 96 ? -17.381 15.102 -9.963 1.00 49.34 93 ARG B C 1
ATOM 1370 O O . ARG A 1 96 ? -17.392 15.339 -8.750 1.00 49.51 93 ARG B O 1
ATOM 1391 N N . CYS A 1 97 ? -18.216 14.240 -10.541 1.00 46.20 94 CYS B N 1
ATOM 1392 C CA . CYS A 1 97 ? -19.383 13.559 -9.943 1.00 45.21 94 CYS B CA 1
ATOM 1393 C C . CYS A 1 97 ? -19.050 12.083 -9.708 1.00 44.39 94 CYS B C 1
ATOM 1394 O O . CYS A 1 97 ? -18.650 11.431 -10.669 1.00 41.68 94 CYS B O 1
ATOM 1402 N N . GLN A 1 98 ? -19.296 11.506 -8.498 1.00 40.60 95 GLN B N 1
ATOM 1403 C CA . GLN A 1 98 ? -19.100 10.048 -8.322 1.00 40.30 95 GLN B CA 1
ATOM 1404 C C . GLN A 1 98 ? -20.073 9.281 -9.226 1.00 44.55 95 GLN B C 1
ATOM 1405 O O . GLN A 1 98 ? -19.751 8.182 -9.681 1.00 44.99 95 GLN B O 1
ATOM 1419 N N . GLN A 1 99 ? -21.220 9.909 -9.579 1.00 40.86 96 GLN B N 1
ATOM 1420 C CA . GLN A 1 99 ? -22.203 9.323 -10.507 1.00 41.66 96 GLN B CA 1
ATOM 1421 C C . GLN A 1 99 ? -21.624 9.127 -11.933 1.00 46.45 96 GLN B C 1
ATOM 1422 O O . GLN A 1 99 ? -22.255 8.445 -12.745 1.00 46.63 96 GLN B O 1
ATOM 1436 N N . LEU A 1 100 ? -20.479 9.759 -12.261 1.00 40.94 97 LEU B N 1
ATOM 1437 C CA . LEU A 1 100 ? -19.814 9.599 -13.562 1.00 40.55 97 LEU B CA 1
ATOM 1438 C C . LEU A 1 100 ? -18.428 8.934 -13.413 1.00 42.89 97 LEU B C 1
ATOM 1439 O O . LEU A 1 100 ? -17.691 8.878 -14.395 1.00 42.56 97 LEU B O 1
ATOM 1455 N N . LYS A 1 101 ? -18.072 8.423 -12.218 1.00 39.78 98 LYS B N 1
ATOM 1456 C CA . LYS A 1 101 ? -16.778 7.758 -11.975 1.00 39.98 98 LYS B CA 1
ATOM 1457 C C . LYS A 1 101 ? -16.921 6.252 -11.725 1.00 44.28 98 LYS B C 1
ATOM 1458 O O . LYS A 1 101 ? -15.954 5.516 -11.948 1.00 45.45 98 LYS B O 1
ATOM 1467 N N . SER A 1 102 ? -18.095 5.791 -11.237 1.00 38.37 99 SER B N 1
ATOM 1468 C CA . SER A 1 102 ? -18.367 4.385 -10.962 1.00 36.80 99 SER B CA 1
ATOM 1469 C C . SER A 1 102 ? -19.468 3.932 -11.906 1.00 39.18 99 SER B C 1
ATOM 1470 O O . SER A 1 102 ? -20.477 4.631 -12.017 1.00 36.22 99 SER B O 1
ATOM 1478 N N . CYS A 1 103 ? -19.283 2.790 -12.594 1.00 35.36 100 CYS B N 1
ATOM 1479 C CA . CYS A 1 103 ? -20.317 2.317 -13.513 1.00 35.76 100 CYS B CA 1
ATOM 1480 C C . CYS A 1 103 ? -21.588 1.977 -12.753 1.00 36.83 100 CYS B C 1
ATOM 1481 O O . CYS A 1 103 ? -22.675 2.346 -13.191 1.00 33.83 100 CYS B O 1
ATOM 1489 N N . GLU A 1 104 ? -21.458 1.347 -11.594 1.00 33.59 101 GLU B N 1
ATOM 1490 C CA . GLU A 1 104 ? -22.615 0.996 -10.783 1.00 32.45 101 GLU B CA 1
ATOM 1491 C C . GLU A 1 104 ? -23.425 2.242 -10.378 1.00 32.93 101 GLU B C 1
ATOM 1492 O O . GLU A 1 104 ? -24.643 2.237 -10.532 1.00 32.72 101 GLU B O 1
ATOM 1504 N N . GLU A 1 105 ? -22.755 3.331 -9.933 1.00 26.79 102 GLU B N 1
ATOM 1505 C CA . GLU A 1 105 ? -23.467 4.555 -9.548 1.00 26.48 102 GLU B CA 1
ATOM 1506 C C . GLU A 1 105 ? -24.045 5.269 -10.789 1.00 26.50 102 GLU B C 1
ATOM 1507 O O . GLU A 1 105 ? -25.108 5.856 -10.701 1.00 27.31 102 GLU B O 1
ATOM 1519 N N . PHE A 1 106 ? -23.380 5.175 -11.936 1.00 24.97 103 PHE B N 1
ATOM 1520 C CA . PHE A 1 106 ? -23.904 5.748 -13.186 1.00 24.05 103 PHE B CA 1
ATOM 1521 C C . PHE A 1 106 ? -25.198 5.011 -13.587 1.00 24.60 103 PHE B C 1
ATOM 1522 O O . PHE A 1 106 ? -26.192 5.666 -13.913 1.00 24.09 103 PHE B O 1
ATOM 1539 N N . MET A 1 107 ? -25.237 3.689 -13.432 1.00 26.38 104 MET B N 1
ATOM 1540 C CA . MET A 1 107 ? -26.452 2.954 -13.794 1.00 26.82 104 MET B CA 1
ATOM 1541 C C . MET A 1 107 ? -27.646 3.371 -12.912 1.00 25.92 104 MET B C 1
ATOM 1542 O O . MET A 1 107 ? -28.753 3.551 -13.415 1.00 24.96 104 MET B O 1
ATOM 1556 N N . LYS A 1 108 ? -27.422 3.596 -11.61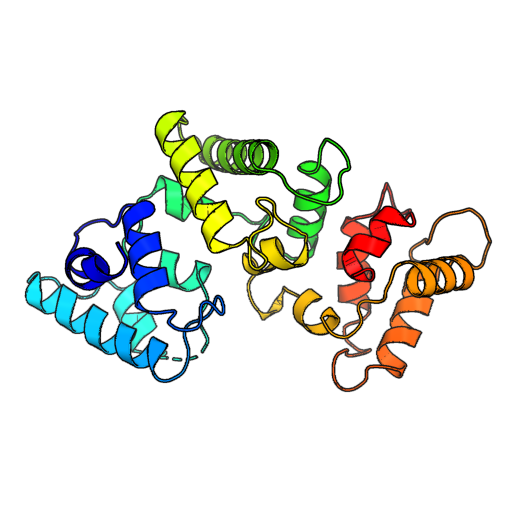4 1.00 23.86 105 LYS B N 1
ATOM 1557 C CA . LYS A 1 108 ? -28.446 4.086 -10.722 1.00 22.86 105 LYS B CA 1
ATOM 1558 C C . LYS A 1 108 ? -28.896 5.527 -11.115 1.00 23.59 105 LYS B C 1
ATOM 1559 O O . LYS A 1 108 ? -30.072 5.883 -10.987 1.00 23.59 105 LYS B O 1
ATOM 1578 N N . THR A 1 109 ? -27.938 6.363 -11.579 1.00 20.42 106 THR B N 1
ATOM 1579 C CA . THR A 1 109 ? -28.227 7.717 -12.001 1.00 20.15 106 THR B CA 1
ATOM 1580 C C . THR A 1 109 ? -29.099 7.716 -13.245 1.00 20.30 106 THR B C 1
ATOM 1581 O O . THR A 1 109 ? -30.037 8.490 -13.343 1.00 21.28 106 THR B O 1
ATOM 1592 N N . TRP A 1 110 ? -28.793 6.830 -14.176 1.00 20.83 107 TRP B N 1
ATOM 1593 C CA . TRP A 1 110 ? -29.589 6.712 -15.394 1.00 21.64 107 TRP B CA 1
ATOM 1594 C C . TRP A 1 110 ? -31.039 6.399 -14.980 1.00 22.78 107 TRP B C 1
ATOM 1595 O O . TRP A 1 110 ? -31.950 7.090 -15.399 1.00 22.08 107 TRP B O 1
ATOM 1616 N N . ARG A 1 111 ? -31.241 5.333 -14.154 1.00 22.31 108 ARG B N 1
ATOM 1617 C CA . ARG A 1 111 ? -32.585 4.967 -13.702 1.00 21.92 108 ARG B CA 1
ATOM 1618 C C . ARG A 1 111 ? -33.287 6.163 -12.960 1.00 22.35 108 ARG B C 1
ATOM 1619 O O . ARG A 1 111 ? -34.468 6.409 -13.146 1.00 23.54 108 ARG B O 1
ATOM 1640 N N . LYS A 1 112 ? -32.550 6.925 -12.161 1.00 20.23 109 LYS B N 1
ATOM 1641 C CA . LYS A 1 112 ? -33.117 8.024 -11.418 1.00 20.70 109 LYS B CA 1
ATOM 1642 C C . LYS A 1 112 ? -33.608 9.137 -12.329 1.00 21.46 109 LYS B C 1
ATOM 1643 O O . LYS A 1 112 ? -34.663 9.726 -12.063 1.00 22.80 109 LYS B O 1
ATOM 1662 N N . TYR A 1 113 ? -32.813 9.487 -13.344 1.00 17.55 110 TYR B N 1
ATOM 1663 C CA . TYR A 1 113 ? -33.129 10.635 -14.161 1.00 18.36 110 TYR B CA 1
ATOM 1664 C C . TYR A 1 113 ? -33.977 10.365 -15.402 1.00 18.61 110 TYR B C 1
ATOM 1665 O O . TYR A 1 113 ? -34.540 11.309 -15.938 1.00 17.77 110 TYR B O 1
ATOM 1683 N N . ASP A 1 114 ? -34.166 9.089 -15.801 1.00 17.01 111 ASP B N 1
ATOM 1684 C CA . ASP A 1 114 ? -35.131 8.763 -16.869 1.00 16.24 111 ASP B CA 1
ATOM 1685 C C . ASP A 1 114 ? -36.523 8.696 -16.216 1.00 18.78 111 ASP B C 1
ATOM 1686 O O . ASP A 1 114 ? -37.126 7.624 -16.075 1.00 17.42 111 ASP B O 1
ATOM 1695 N N . THR A 1 115 ? -37.059 9.863 -15.842 1.00 17.45 112 THR B N 1
ATOM 1696 C CA . THR A 1 115 ? -38.274 9.929 -15.031 1.00 18.27 112 THR B CA 1
ATOM 1697 C C . THR A 1 115 ? -39.534 9.624 -15.786 1.00 19.76 112 THR B C 1
ATOM 1698 O O . THR A 1 115 ? -40.556 9.386 -15.125 1.00 20.48 112 THR B O 1
ATOM 1709 N N . ASP A 1 116 ? -39.506 9.629 -17.139 1.00 16.89 113 ASP B N 1
ATOM 1710 C CA . ASP A 1 116 ? -40.679 9.257 -17.893 1.00 16.89 113 ASP B CA 1
ATOM 1711 C C . ASP A 1 116 ? -40.580 7.807 -18.423 1.00 20.11 113 ASP B C 1
ATOM 1712 O O . ASP A 1 116 ? -41.398 7.391 -19.237 1.00 19.73 113 ASP B O 1
ATOM 1721 N N . HIS A 1 117 ? -39.545 7.074 -18.032 1.00 18.09 114 HIS B N 1
ATOM 1722 C CA . HIS A 1 117 ? -39.350 5.677 -18.394 1.00 19.08 114 HIS B CA 1
ATOM 1723 C C . HIS A 1 117 ? -39.330 5.535 -19.904 1.00 22.07 114 HIS B C 1
ATOM 1724 O O . HIS A 1 117 ? -39.884 4.550 -20.455 1.00 24.18 114 HIS B O 1
ATOM 1738 N N . SER A 1 118 ? -38.725 6.511 -20.611 1.00 18.57 115 SER B N 1
ATOM 1739 C CA . SER A 1 118 ? -38.672 6.418 -22.085 1.00 17.87 115 SER B CA 1
ATOM 1740 C C . SER A 1 118 ? -37.552 5.572 -22.623 1.00 20.92 115 SER B C 1
ATOM 1741 O O . SER A 1 118 ? -37.547 5.289 -23.820 1.00 22.08 115 SER B O 1
ATOM 1748 N N . GLY A 1 119 ? -36.589 5.261 -21.783 1.00 20.16 116 GLY B N 1
ATOM 1749 C CA . GLY A 1 119 ? -35.387 4.555 -22.188 1.00 20.15 116 GLY B CA 1
ATOM 1750 C C . GLY A 1 119 ? -34.338 5.456 -22.788 1.00 21.34 116 GLY B C 1
ATOM 1751 O O . GLY A 1 119 ? -33.335 4.962 -23.323 1.00 22.68 116 GLY B O 1
ATOM 1755 N N . PHE A 1 120 ? -34.518 6.752 -22.679 1.00 18.91 117 PHE B N 1
ATOM 1756 C CA . PHE A 1 120 ? -33.530 7.755 -23.111 1.00 18.39 117 PHE B CA 1
ATOM 1757 C C . PHE A 1 120 ? -33.528 8.889 -22.119 1.00 21.25 117 PHE B C 1
ATOM 1758 O O . PHE A 1 120 ? -34.529 9.129 -21.484 1.00 19.70 117 PHE B O 1
ATOM 1775 N N . ILE A 1 121 ? -32.427 9.634 -22.063 1.00 17.62 118 ILE B N 1
ATOM 1776 C CA . ILE A 1 121 ? -32.339 10.867 -21.300 1.00 17.93 118 ILE B CA 1
ATOM 1777 C C . ILE A 1 121 ? -32.562 12.017 -22.290 1.00 20.11 118 ILE B C 1
ATOM 1778 O O . ILE A 1 121 ? -31.694 12.286 -23.149 1.00 20.26 118 ILE B O 1
ATOM 1794 N N . GLU A 1 122 ? -33.732 12.663 -22.215 1.00 18.47 119 GLU B N 1
ATOM 1795 C CA . GLU A 1 122 ? -34.114 13.806 -23.049 1.00 20.46 119 GLU B CA 1
ATOM 1796 C C . GLU A 1 122 ? -33.552 15.111 -22.430 1.00 24.04 119 GLU B C 1
ATOM 1797 O O . GLU A 1 122 ? -33.075 15.089 -21.301 1.00 22.29 119 GLU B O 1
ATOM 1809 N N . THR A 1 123 ? -33.583 16.216 -23.169 1.00 21.45 120 THR B N 1
ATOM 1810 C CA . THR A 1 123 ? -32.990 17.494 -22.757 1.00 22.73 120 THR B CA 1
ATOM 1811 C C . THR A 1 123 ? -33.393 17.934 -21.366 1.00 24.52 120 THR B C 1
ATOM 1812 O O . THR A 1 123 ? -32.518 18.323 -20.571 1.00 24.17 120 THR B O 1
ATOM 1823 N N . GLU A 1 124 ? -34.687 17.879 -21.060 1.00 23.28 121 GLU B N 1
ATOM 1824 C CA . GLU A 1 124 ? -35.160 18.353 -19.751 1.00 25.12 121 GLU B CA 1
ATOM 1825 C C . GLU A 1 124 ? -34.652 17.477 -18.605 1.00 24.87 121 GLU B C 1
ATOM 1826 O O . GLU A 1 124 ? -34.361 17.981 -17.523 1.00 23.19 121 GLU B O 1
ATOM 1838 N N . GLU A 1 125 ? -34.493 16.168 -18.852 1.00 20.67 122 GLU B N 1
ATOM 1839 C CA . GLU A 1 125 ? -33.957 15.256 -17.853 1.00 19.20 122 GLU B CA 1
ATOM 1840 C C . GLU A 1 125 ? -32.448 15.518 -17.642 1.00 21.45 122 GLU B C 1
ATOM 1841 O O . GLU A 1 125 ? -31.920 15.418 -16.531 1.00 22.60 122 GLU B O 1
ATOM 1853 N N . LEU A 1 126 ? -31.738 15.773 -18.732 1.00 19.37 123 LEU B N 1
ATOM 1854 C CA . LEU A 1 126 ? -30.333 16.064 -18.649 1.00 19.33 123 LEU B CA 1
ATOM 1855 C C . LEU A 1 126 ? -30.132 17.385 -17.884 1.00 21.84 123 LEU B C 1
ATOM 1856 O O . LEU A 1 126 ? -29.302 17.439 -16.969 1.00 20.76 123 LEU B O 1
ATOM 1872 N N . LYS A 1 127 ? -30.973 18.370 -18.178 1.00 20.65 124 LYS B N 1
ATOM 1873 C CA . LYS A 1 127 ? -30.959 19.656 -17.470 1.00 22.29 124 LYS B CA 1
ATOM 1874 C C . LYS A 1 127 ? -31.151 19.459 -15.977 1.00 26.68 124 LYS B C 1
ATOM 1875 O O . LYS A 1 127 ? -30.380 20.000 -15.199 1.00 25.30 124 LYS B O 1
ATOM 1894 N N . ASN A 1 128 ? -32.130 18.616 -15.578 1.00 20.83 125 ASN B N 1
ATOM 1895 C CA . ASN A 1 128 ? -32.365 18.338 -14.153 1.00 20.53 125 ASN B CA 1
ATOM 1896 C C . ASN A 1 128 ? -31.166 17.682 -13.500 1.00 22.24 125 ASN B C 1
ATOM 1897 O O . ASN A 1 128 ? -30.880 17.977 -12.330 1.00 22.81 125 ASN B O 1
ATOM 1908 N N . PHE A 1 129 ? -30.465 16.782 -14.194 1.00 19.85 126 PHE B N 1
ATOM 1909 C CA . PHE A 1 129 ? -29.282 16.104 -13.681 1.00 19.79 126 PHE B CA 1
ATOM 1910 C C . PHE A 1 129 ? -28.177 17.133 -13.456 1.00 24.21 126 PHE B C 1
ATOM 1911 O O . PHE A 1 129 ? -27.592 17.185 -12.370 1.00 22.88 126 PHE B O 1
ATOM 1928 N N . LEU A 1 130 ? -27.930 17.962 -14.453 1.00 20.40 127 LEU B N 1
ATOM 1929 C CA . LEU A 1 130 ? -26.855 18.951 -14.332 1.00 20.47 127 LEU B CA 1
ATOM 1930 C C . LEU A 1 130 ? -27.191 19.985 -13.249 1.00 23.50 127 LEU B C 1
ATOM 1931 O O . LEU A 1 130 ? -26.286 20.367 -12.493 1.00 23.74 127 LEU B O 1
ATOM 1947 N N . LYS A 1 131 ? -28.434 20.436 -13.153 1.00 20.89 128 LYS B N 1
ATOM 1948 C CA . LYS A 1 131 ? -28.860 21.367 -12.097 1.00 22.59 128 LYS B CA 1
ATOM 1949 C C . LYS A 1 131 ? -28.606 20.729 -10.735 1.00 26.98 128 LYS B C 1
ATOM 1950 O O . LYS A 1 131 ? -28.059 21.383 -9.829 1.00 25.18 128 LYS B O 1
ATOM 1961 N N . ASP A 1 132 ? -28.960 19.436 -10.585 1.00 23.57 129 ASP B N 1
ATOM 1962 C CA . ASP A 1 132 ? -28.731 18.770 -9.294 1.00 22.13 129 ASP B CA 1
ATOM 1963 C C . ASP A 1 132 ? -27.250 18.651 -8.928 1.00 25.55 129 ASP B C 1
ATOM 1964 O O . ASP A 1 132 ? -26.895 18.754 -7.742 1.00 26.38 129 ASP B O 1
ATOM 1973 N N . LEU A 1 133 ? -26.368 18.445 -9.912 1.00 23.08 130 LEU B N 1
ATOM 1974 C CA . LEU A 1 133 ? -24.942 18.349 -9.676 1.00 24.83 130 LEU B CA 1
ATOM 1975 C C . LEU A 1 133 ? -24.426 19.703 -9.199 1.00 28.82 130 LEU B C 1
ATOM 1976 O O . LEU A 1 133 ? -23.635 19.770 -8.252 1.00 28.56 130 LEU B O 1
ATOM 1992 N N . LEU A 1 134 ? -24.874 20.774 -9.839 1.00 26.07 131 LEU B N 1
ATOM 1993 C CA . LEU A 1 134 ? -24.452 22.115 -9.449 1.00 27.96 131 LEU B CA 1
ATOM 1994 C C . LEU A 1 134 ? -24.928 22.477 -8.055 1.00 30.70 131 LEU B C 1
ATOM 1995 O O . LEU A 1 134 ? -24.120 22.974 -7.249 1.00 31.22 131 LEU B O 1
ATOM 2011 N N . GLU A 1 135 ? -26.172 22.136 -7.727 1.00 26.71 132 GLU B N 1
ATOM 2012 C CA . GLU A 1 135 ? -26.732 22.443 -6.410 1.00 26.49 132 GLU B CA 1
ATOM 2013 C C . GLU A 1 135 ? -26.052 21.626 -5.337 1.00 30.58 132 GLU B C 1
ATOM 2014 O O . GLU A 1 135 ? -25.811 22.182 -4.250 1.00 31.28 132 GLU B O 1
ATOM 2026 N N . LYS A 1 136 ? -25.634 20.375 -5.629 1.00 27.26 133 LYS B N 1
ATOM 2027 C CA . LYS A 1 136 ? -24.891 19.511 -4.697 1.00 27.67 133 LYS B CA 1
ATOM 2028 C C . LYS A 1 136 ? -23.536 20.155 -4.347 1.00 35.56 133 LYS B C 1
ATOM 2029 O O . LYS A 1 136 ? -23.118 20.092 -3.191 1.00 34.46 133 LYS B O 1
ATOM 2048 N N . ALA A 1 137 ? -22.910 20.871 -5.321 1.00 30.96 134 ALA B N 1
ATOM 2049 C CA . ALA A 1 137 ? -21.679 21.630 -5.136 1.00 31.20 134 ALA B CA 1
ATOM 2050 C C . ALA A 1 137 ? -21.948 23.055 -4.539 1.00 35.31 134 ALA B C 1
ATOM 2051 O O . ALA A 1 137 ? -21.045 23.898 -4.528 1.00 36.37 134 ALA B O 1
ATOM 2058 N N . ASN A 1 138 ? -23.174 23.339 -4.092 1.00 31.84 135 ASN B N 1
ATOM 2059 C CA . ASN A 1 138 ? -23.584 24.613 -3.508 1.00 32.90 135 ASN B CA 1
ATOM 2060 C C . ASN A 1 138 ? -23.554 25.788 -4.497 1.00 37.97 135 ASN B C 1
ATOM 2061 O O . ASN A 1 138 ? -23.464 26.931 -4.061 1.00 38.41 135 ASN B O 1
ATOM 2072 N N . LYS A 1 139 ? -23.682 25.525 -5.819 1.00 32.68 136 LYS B N 1
ATOM 2073 C CA . LYS A 1 139 ? -23.645 26.606 -6.811 1.00 34.53 136 LYS B CA 1
ATOM 2074 C C . LYS A 1 139 ? -25.055 27.043 -7.136 1.00 44.50 136 LYS B C 1
ATOM 2075 O O . LYS A 1 139 ? -25.943 26.203 -7.267 1.00 46.21 136 LYS B O 1
ATOM 2082 N N . THR A 1 140 ? -25.272 28.357 -7.275 1.00 43.33 137 THR B N 1
ATOM 2083 C CA . THR A 1 140 ? -26.574 28.922 -7.590 1.00 43.77 137 THR B CA 1
ATOM 2084 C C . THR A 1 140 ? -26.722 28.849 -9.088 1.00 49.93 137 THR B C 1
ATOM 2085 O O . THR A 1 140 ? -25.935 29.465 -9.810 1.00 49.87 137 THR B O 1
ATOM 2096 N N . VAL A 1 141 ? -27.706 28.075 -9.567 1.00 47.47 138 VAL B N 1
ATOM 2097 C CA . VAL A 1 141 ? -27.883 27.882 -11.009 1.00 48.04 138 VAL B CA 1
ATOM 2098 C C . VAL A 1 141 ? -28.533 29.106 -11.703 1.00 50.53 138 VAL B C 1
ATOM 2099 O O . VAL A 1 141 ? -29.544 29.625 -11.238 1.00 50.94 138 VAL B O 1
ATOM 2112 N N . ASP A 1 142 ? -27.909 29.566 -12.802 1.00 45.74 139 ASP B N 1
ATOM 2113 C CA . ASP A 1 142 ? -28.395 30.637 -13.672 1.00 45.33 139 ASP B CA 1
ATOM 2114 C C . ASP A 1 142 ? -29.018 29.918 -14.880 1.00 47.75 139 ASP B C 1
ATOM 2115 O O . ASP A 1 142 ? -28.289 29.235 -15.598 1.00 46.20 139 ASP B O 1
ATOM 2124 N N . ASP A 1 143 ? -30.351 30.061 -15.089 1.00 44.79 140 ASP B N 1
ATOM 2125 C CA . ASP A 1 143 ? -31.113 29.367 -16.152 1.00 45.26 140 ASP B CA 1
ATOM 2126 C C . ASP A 1 143 ? -30.515 29.448 -17.562 1.00 47.88 140 ASP B C 1
ATOM 2127 O O . ASP A 1 143 ? -30.629 28.480 -18.317 1.00 45.41 140 ASP B O 1
ATOM 2134 N N . THR A 1 144 ? -29.896 30.585 -17.919 1.00 45.37 141 THR B N 1
ATOM 2135 C CA . THR A 1 144 ? -29.303 30.789 -19.246 1.00 44.32 141 THR B CA 1
ATOM 2136 C C . THR A 1 144 ? -28.061 29.943 -19.435 1.00 44.74 141 THR B C 1
ATOM 2137 O O . THR A 1 144 ? -27.945 29.265 -20.451 1.00 46.45 141 THR B O 1
ATOM 2148 N N . LYS A 1 145 ? -27.121 29.989 -18.483 1.00 37.02 142 LYS B N 1
ATOM 2149 C CA . LYS A 1 145 ? -25.920 29.172 -18.556 1.00 34.87 142 LYS B CA 1
ATOM 2150 C C . LYS A 1 145 ? -26.293 27.691 -18.454 1.00 33.10 142 LYS B C 1
ATOM 2151 O O . LYS A 1 145 ? -25.646 26.863 -19.083 1.00 31.95 142 LYS B O 1
ATOM 2170 N N . LEU A 1 146 ? -27.285 27.342 -17.619 1.00 29.88 143 LEU B N 1
ATOM 2171 C CA . LEU A 1 146 ? -27.658 25.940 -17.468 1.00 28.33 143 LEU B CA 1
ATOM 2172 C C . LEU A 1 146 ? -28.224 25.406 -18.788 1.00 30.70 143 LEU B C 1
ATOM 2173 O O . LEU A 1 146 ? -27.846 24.318 -19.212 1.00 29.50 143 LEU B O 1
ATOM 2189 N N . ALA A 1 147 ? -29.055 26.193 -19.454 1.00 28.02 144 ALA B N 1
ATOM 2190 C CA . ALA A 1 147 ? -29.557 25.828 -20.795 1.00 29.02 144 ALA B CA 1
ATOM 2191 C C . ALA A 1 147 ? -28.389 25.658 -21.783 1.00 33.42 144 ALA B C 1
ATOM 2192 O O . ALA A 1 147 ? -28.383 24.728 -22.596 1.00 32.21 144 ALA B O 1
ATOM 2199 N N . GLU A 1 148 ? -27.404 26.566 -21.731 1.00 32.28 145 GLU B N 1
ATOM 2200 C CA . GLU A 1 148 ? -26.233 26.450 -22.598 1.00 32.93 145 GLU B CA 1
ATOM 2201 C C . GLU A 1 148 ? -25.429 25.184 -22.258 1.00 32.10 145 GLU B C 1
ATOM 2202 O O . GLU A 1 148 ? -25.075 24.425 -23.158 1.00 32.16 145 GLU B O 1
ATOM 2214 N N . TYR A 1 149 ? -25.178 24.907 -20.966 1.00 26.49 146 TYR B N 1
ATOM 2215 C CA . TYR A 1 149 ? -24.418 23.718 -20.596 1.00 24.99 146 TYR B CA 1
ATOM 2216 C C . TYR A 1 149 ? -25.117 22.450 -21.064 1.00 24.57 146 TYR B C 1
ATOM 2217 O O . TYR A 1 149 ? -24.437 21.515 -21.457 1.00 25.55 146 TYR B O 1
ATOM 2235 N N . THR A 1 150 ? -26.444 22.403 -20.916 1.00 24.18 147 THR B N 1
ATOM 2236 C CA . THR A 1 150 ? -27.241 21.220 -21.285 1.00 21.64 147 THR B CA 1
ATOM 2237 C C . THR A 1 150 ? -27.154 21.008 -22.785 1.00 25.63 147 THR B C 1
ATOM 2238 O O . THR A 1 150 ? -26.896 19.886 -23.234 1.00 24.11 147 THR B O 1
ATOM 2249 N N . ASP A 1 151 ? -27.358 22.107 -23.550 1.00 25.07 148 ASP B N 1
ATOM 2250 C CA . ASP A 1 151 ? -27.276 22.040 -25.009 1.00 24.53 148 ASP B CA 1
ATOM 2251 C C . ASP A 1 151 ? -25.896 21.524 -25.488 1.00 25.78 148 ASP B C 1
ATOM 2252 O O . ASP A 1 151 ? -25.807 20.645 -26.365 1.00 24.45 148 ASP B O 1
ATOM 2261 N N . LEU A 1 152 ? -24.806 22.033 -24.882 1.00 23.99 149 LEU B N 1
ATOM 2262 C CA . LEU A 1 152 ? -23.473 21.592 -25.252 1.00 24.00 149 LEU B CA 1
ATOM 2263 C C . LEU A 1 152 ? -23.172 20.159 -24.826 1.00 26.19 149 LEU B C 1
ATOM 2264 O O . LEU A 1 152 ? -22.533 19.412 -25.539 1.00 25.12 149 LEU B O 1
ATOM 2280 N N . MET A 1 153 ? -23.656 19.750 -23.644 1.00 23.92 150 MET B N 1
ATOM 2281 C CA . MET A 1 153 ? -23.420 18.378 -23.196 1.00 24.87 150 MET B CA 1
ATOM 2282 C C . MET A 1 153 ? -24.146 17.393 -24.122 1.00 25.92 150 MET B C 1
ATOM 2283 O O . MET A 1 153 ? -23.571 16.382 -24.483 1.00 26.52 150 MET B O 1
ATOM 2297 N N . LEU A 1 154 ? -25.366 17.724 -24.538 1.00 25.22 151 LEU B N 1
ATOM 2298 C CA . LEU A 1 154 ? -26.115 16.890 -25.475 1.00 27.53 151 LEU B CA 1
ATOM 2299 C C . LEU A 1 154 ? -25.372 16.788 -26.814 1.00 30.68 151 LEU B C 1
ATOM 2300 O O . LEU A 1 154 ? -25.141 15.690 -27.304 1.00 29.32 151 LEU B O 1
ATOM 2316 N N . LYS A 1 155 ? -24.959 17.919 -27.387 1.00 27.49 152 LYS B N 1
ATOM 2317 C CA . LYS A 1 155 ? -24.208 17.896 -28.665 1.00 27.10 152 LYS B CA 1
ATOM 2318 C C . LYS A 1 155 ? -22.894 17.104 -28.573 1.00 29.11 152 LYS B C 1
ATOM 2319 O O . LYS A 1 155 ? -22.540 16.370 -29.497 1.00 29.62 152 LYS B O 1
ATOM 2338 N N . LEU A 1 156 ? -22.197 17.188 -27.431 1.00 25.86 153 LEU B N 1
ATOM 2339 C CA . LEU A 1 156 ? -20.954 16.461 -27.234 1.00 25.77 153 LEU B CA 1
ATOM 2340 C C . LEU A 1 156 ? -21.155 14.970 -27.218 1.00 27.62 153 LEU B C 1
ATOM 2341 O O . LEU A 1 156 ? -20.328 14.240 -27.744 1.00 27.35 153 LEU B O 1
ATOM 2357 N N . PHE A 1 157 ? -22.216 14.506 -26.546 1.00 23.46 154 PHE B N 1
ATOM 2358 C CA . PHE A 1 157 ? -22.421 13.079 -26.315 1.00 23.55 154 PHE B CA 1
ATOM 2359 C C . PHE A 1 157 ? -23.502 12.400 -27.185 1.00 26.52 154 PHE B C 1
ATOM 2360 O O . PHE A 1 157 ? -23.494 11.173 -27.209 1.00 26.79 154 PHE B O 1
ATOM 2377 N N . ASP A 1 158 ? -24.337 13.133 -27.913 1.00 24.48 155 ASP B N 1
ATOM 2378 C CA . ASP A 1 158 ? -25.406 12.549 -28.740 1.00 23.73 155 ASP B CA 1
ATOM 2379 C C . ASP A 1 158 ? -24.831 12.039 -30.070 1.00 26.19 155 ASP B C 1
ATOM 2380 O O . ASP A 1 158 ? -25.043 12.655 -31.097 1.00 27.54 155 ASP B O 1
ATOM 2389 N N . SER A 1 159 ? -24.113 10.938 -30.009 1.00 26.08 156 SER B N 1
ATOM 2390 C CA . SER A 1 159 ? -23.399 10.314 -31.137 1.00 28.91 156 SER B CA 1
ATOM 2391 C C . SER A 1 159 ? -24.255 10.096 -32.375 1.00 33.92 156 SER B C 1
ATOM 2392 O O . SER A 1 159 ? -23.744 10.285 -33.487 1.00 34.24 156 SER B O 1
ATOM 2400 N N . ASN A 1 160 ? -25.532 9.691 -32.227 1.00 28.79 157 ASN B N 1
ATOM 2401 C CA . ASN A 1 160 ? -26.370 9.455 -33.409 1.00 27.31 157 ASN B CA 1
ATOM 2402 C C . ASN A 1 160 ? -27.214 10.653 -33.833 1.00 28.64 157 ASN B C 1
ATOM 2403 O O . ASN A 1 160 ? -28.040 10.512 -34.721 1.00 29.51 157 ASN B O 1
ATOM 2414 N N . ASN A 1 161 ? -27.058 11.811 -33.172 1.00 27.19 158 ASN B N 1
ATOM 2415 C CA . ASN A 1 161 ? -27.757 13.042 -33.456 1.00 24.69 158 ASN B CA 1
ATOM 2416 C C . ASN A 1 161 ? -29.296 12.902 -33.522 1.00 31.08 158 ASN B C 1
ATOM 2417 O O . ASN A 1 161 ? -29.956 13.473 -34.403 1.00 32.54 158 ASN B O 1
ATOM 2428 N N . ASP A 1 162 ? -29.871 12.135 -32.592 1.00 28.09 159 ASP B N 1
ATOM 2429 C CA . ASP A 1 162 ? -31.340 12.022 -32.490 1.00 26.71 159 ASP B CA 1
ATOM 2430 C C . ASP A 1 162 ? -31.946 13.015 -31.453 1.00 30.24 159 ASP B C 1
ATOM 2431 O O . ASP A 1 162 ? -33.151 12.997 -31.221 1.00 29.56 159 ASP B O 1
ATOM 2440 N N . GLY A 1 163 ? -31.108 13.870 -30.848 1.00 26.95 160 GLY B N 1
ATOM 2441 C CA . GLY A 1 163 ? -31.568 14.902 -29.926 1.00 25.89 160 GLY B CA 1
ATOM 2442 C C . GLY A 1 163 ? -31.787 14.452 -28.499 1.00 26.65 160 GLY B C 1
ATOM 2443 O O . GLY A 1 163 ? -32.334 15.217 -27.705 1.00 26.76 160 GLY B O 1
ATOM 2447 N N . LYS A 1 164 ? -31.322 13.256 -28.166 1.00 21.64 161 LYS B N 1
ATOM 2448 C CA . LYS A 1 164 ? -31.449 12.658 -26.828 1.00 21.85 161 LYS B CA 1
ATOM 2449 C C . LYS A 1 164 ? -30.348 11.640 -26.611 1.00 24.11 161 LYS B C 1
ATOM 2450 O O . LYS A 1 164 ? -29.696 11.188 -27.559 1.00 23.19 161 LYS B O 1
ATOM 2469 N N . LEU A 1 165 ? -30.078 11.297 -25.339 1.00 20.14 162 LEU B N 1
ATOM 2470 C CA . LEU A 1 165 ? -29.020 10.397 -24.987 1.00 19.42 162 LEU B CA 1
ATOM 2471 C C . LEU A 1 165 ? -29.539 9.016 -24.707 1.00 24.95 162 LEU B C 1
ATOM 2472 O O . LEU A 1 165 ? -30.480 8.897 -23.944 1.00 22.11 162 LEU B O 1
ATOM 2488 N N . GLU A 1 166 ? -28.876 7.984 -25.233 1.00 24.05 163 GLU B N 1
ATOM 2489 C CA . GLU A 1 166 ? -29.123 6.590 -24.916 1.00 22.67 163 GLU B CA 1
ATOM 2490 C C . GLU A 1 166 ? -28.000 6.180 -23.947 1.00 24.97 163 GLU B C 1
ATOM 2491 O O . GLU A 1 166 ? -26.980 6.866 -23.804 1.00 24.78 163 GLU B O 1
ATOM 2503 N N . LEU A 1 167 ? -28.195 5.092 -23.268 1.00 21.94 164 LEU B N 1
ATOM 2504 C CA . LEU A 1 167 ? -27.308 4.628 -22.217 1.00 22.93 164 LEU B CA 1
ATOM 2505 C C . LEU A 1 167 ? -25.851 4.573 -22.669 1.00 28.08 164 LEU B C 1
ATOM 2506 O O . LEU A 1 167 ? -24.992 5.043 -21.936 1.00 27.92 164 LEU B O 1
ATOM 2522 N N . THR A 1 168 ? -25.587 4.008 -23.855 1.00 25.68 165 THR B N 1
ATOM 2523 C CA . THR A 1 168 ? -24.198 3.870 -24.320 1.00 26.23 165 THR B CA 1
ATOM 2524 C C . THR A 1 168 ? -23.560 5.213 -24.620 1.00 30.09 165 THR B C 1
ATOM 2525 O O . THR A 1 168 ? -22.359 5.359 -24.395 1.00 31.39 165 THR B O 1
ATOM 2536 N N . GLU A 1 169 ? -24.357 6.210 -25.037 1.00 24.40 166 GLU B N 1
ATOM 2537 C CA . GLU A 1 169 ? -23.837 7.562 -25.289 1.00 23.83 166 GLU B CA 1
ATOM 2538 C C . GLU A 1 169 ? -23.424 8.249 -24.002 1.00 29.81 166 GLU B C 1
ATOM 2539 O O . GLU A 1 169 ? -22.276 8.707 -23.864 1.00 29.81 166 GLU B O 1
ATOM 2551 N N . MET A 1 170 ? -24.354 8.326 -23.032 1.00 26.61 167 MET B N 1
ATOM 2552 C CA . MET A 1 170 ? -24.044 8.927 -21.740 1.00 25.86 167 MET B CA 1
ATOM 2553 C C . MET A 1 170 ? -22.955 8.183 -20.939 1.00 30.99 167 MET B C 1
ATOM 2554 O O . MET A 1 170 ? -22.221 8.827 -20.181 1.00 33.41 167 MET B O 1
ATOM 2568 N N . ALA A 1 171 ? -22.784 6.879 -21.148 1.00 25.85 168 ALA B N 1
ATOM 2569 C CA . ALA A 1 171 ? -21.791 6.093 -20.441 1.00 26.50 168 ALA B CA 1
ATOM 2570 C C . ALA A 1 171 ? -20.375 6.514 -20.805 1.00 31.73 168 ALA B C 1
ATOM 2571 O O . ALA A 1 171 ? -19.481 6.270 -20.027 1.00 31.03 168 ALA B O 1
ATOM 2578 N N . ARG A 1 172 ? -20.178 7.184 -21.935 1.00 30.36 169 ARG B N 1
ATOM 2579 C CA . ARG A 1 172 ? -18.835 7.657 -22.303 1.00 30.73 169 ARG B CA 1
ATOM 2580 C C . ARG A 1 172 ? -18.356 8.822 -21.424 1.00 37.02 169 ARG B C 1
ATOM 2581 O O . ARG A 1 172 ? -17.242 9.310 -21.640 1.00 36.36 169 ARG B O 1
ATOM 2602 N N . LEU A 1 173 ? -19.181 9.278 -20.437 1.00 32.12 170 LEU B N 1
ATOM 2603 C CA . LEU A 1 173 ? -18.727 10.220 -19.404 1.00 32.34 170 LEU B CA 1
ATOM 2604 C C . LEU A 1 173 ? -17.867 9.428 -18.397 1.00 40.00 170 LEU B C 1
ATOM 2605 O O . LEU A 1 173 ? -17.171 10.039 -17.584 1.00 41.36 170 LEU B O 1
ATOM 2621 N N . LEU A 1 174 ? -17.957 8.074 -18.400 1.00 35.61 171 LEU B N 1
ATOM 2622 C CA . LEU A 1 174 ? -17.211 7.224 -17.480 1.00 35.85 171 LEU B CA 1
ATOM 2623 C C . LEU A 1 174 ? -15.783 7.056 -17.953 1.00 43.56 171 LEU B C 1
ATOM 2624 O O . LEU A 1 174 ? -15.560 7.068 -19.167 1.00 41.89 171 LEU B O 1
ATOM 2640 N N . PRO A 1 175 ? -14.843 6.704 -17.047 1.00 45.16 172 PRO B N 1
ATOM 2641 C CA . PRO A 1 175 ? -13.483 6.346 -17.507 1.00 46.59 172 PRO B CA 1
ATOM 2642 C C . PRO A 1 175 ? -13.518 5.036 -18.312 1.00 53.53 172 PRO B C 1
ATOM 2643 O O . PRO A 1 175 ? -14.395 4.208 -18.060 1.00 53.34 172 PRO B O 1
ATOM 2654 N N . VAL A 1 176 ? -12.563 4.828 -19.246 1.00 52.15 173 VAL B N 1
ATOM 2655 C CA . VAL A 1 176 ? -12.519 3.617 -20.093 1.00 52.84 173 VAL B CA 1
ATOM 2656 C C . VAL A 1 176 ? -12.597 2.312 -19.268 1.00 57.05 173 VAL B C 1
ATOM 2657 O O . VAL A 1 176 ? -13.330 1.402 -19.653 1.00 57.71 173 VAL B O 1
ATOM 2663 N N . GLN A 1 177 ? -11.894 2.243 -18.130 1.00 53.39 174 GLN B N 1
ATOM 2664 C CA . GLN A 1 177 ? -11.868 1.059 -17.268 1.00 52.93 174 GLN B CA 1
ATOM 2665 C C . GLN A 1 177 ? -13.232 0.659 -16.653 1.00 54.38 174 GLN B C 1
ATOM 2666 O O . GLN A 1 177 ? -13.465 -0.533 -16.442 1.00 54.22 174 GLN B O 1
ATOM 2675 N N . GLU A 1 178 ? -14.120 1.634 -16.370 1.00 48.13 175 GLU B N 1
ATOM 2676 C CA . GLU A 1 178 ? -15.423 1.357 -15.756 1.00 46.59 175 GLU B CA 1
ATOM 2677 C C . GLU A 1 178 ? -16.532 1.118 -16.796 1.00 48.37 175 GLU B C 1
ATOM 2678 O O . GLU A 1 178 ? -17.502 0.426 -16.486 1.00 49.12 175 GLU B O 1
ATOM 2690 N N . ASN A 1 179 ? -16.408 1.693 -18.002 1.00 42.23 176 ASN B N 1
ATOM 2691 C CA . ASN A 1 179 ? -17.424 1.530 -19.037 1.00 41.20 176 ASN B CA 1
ATOM 2692 C C . ASN A 1 179 ? -17.419 0.142 -19.646 1.00 43.40 176 ASN B C 1
ATOM 2693 O O . ASN A 1 179 ? -16.850 -0.071 -20.716 1.00 43.18 176 ASN B O 1
ATOM 2704 N N . PHE A 1 180 ? -18.133 -0.789 -19.000 1.00 39.27 177 PHE B N 1
ATOM 2705 C CA . PHE A 1 180 ? -18.268 -2.149 -19.505 1.00 38.62 177 PHE B CA 1
ATOM 2706 C C . PHE A 1 180 ? -19.106 -2.214 -20.793 1.00 42.99 177 PHE B C 1
ATOM 2707 O O . PHE A 1 180 ? -18.986 -3.186 -21.531 1.00 43.50 177 PHE B O 1
ATOM 2724 N N . LEU A 1 181 ? -19.913 -1.181 -21.089 1.00 38.73 178 LEU B N 1
ATOM 2725 C CA . LEU A 1 181 ? -20.759 -1.185 -22.282 1.00 38.62 178 LEU B CA 1
ATOM 2726 C C . LEU A 1 181 ? -19.969 -1.121 -23.582 1.00 42.84 178 LEU B C 1
ATOM 2727 O O . LEU A 1 181 ? -20.497 -1.518 -24.618 1.00 40.80 178 LEU B O 1
ATOM 2743 N N . LEU A 1 182 ? -18.689 -0.702 -23.534 1.00 42.10 179 LEU B N 1
ATOM 2744 C CA . LEU A 1 182 ? -17.833 -0.720 -24.726 1.00 42.57 179 LEU B CA 1
ATOM 2745 C C . LEU A 1 182 ? -17.649 -2.174 -25.215 1.00 46.67 179 LEU B C 1
ATOM 2746 O O . LEU A 1 182 ? -17.550 -2.410 -26.419 1.00 47.73 179 LEU B O 1
ATOM 2762 N N . LYS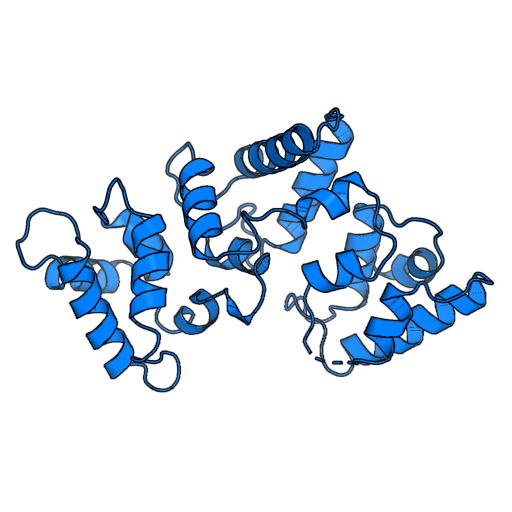 A 1 183 ? -17.626 -3.141 -24.287 1.00 42.77 180 LYS B N 1
ATOM 2763 C CA . LYS A 1 183 ? -17.480 -4.551 -24.623 1.00 42.69 180 LYS B CA 1
ATOM 2764 C C . LYS A 1 183 ? -18.793 -5.168 -25.156 1.00 48.02 180 LYS B C 1
ATOM 2765 O O . LYS A 1 183 ? -18.748 -6.195 -25.829 1.00 49.41 180 LYS B O 1
ATOM 2774 N N . PHE A 1 184 ? -19.952 -4.549 -24.861 1.00 44.01 181 PHE B N 1
ATOM 2775 C CA . PHE A 1 184 ? -21.270 -5.031 -25.294 1.00 43.99 181 PHE B CA 1
ATOM 2776 C C . PHE A 1 184 ? -21.728 -4.439 -26.636 1.00 50.18 181 PHE B C 1
ATOM 2777 O O . PHE A 1 184 ? -22.814 -4.781 -27.091 1.00 49.55 181 PHE B O 1
ATOM 2794 N N . GLN A 1 185 ? -20.907 -3.587 -27.287 1.00 49.66 182 GLN B N 1
ATOM 2795 C CA . GLN A 1 185 ? -21.275 -2.917 -28.550 1.00 50.82 182 GLN B CA 1
ATOM 2796 C C . GLN A 1 185 ? -21.801 -3.864 -29.638 1.00 57.41 182 GLN B C 1
ATOM 2797 O O . GLN A 1 185 ? -22.937 -3.685 -30.092 1.00 58.68 182 GLN B O 1
ATOM 2805 N N . GLY A 1 186 ? -21.009 -4.879 -29.999 1.00 53.20 183 GLY B N 1
ATOM 2806 C CA . GLY A 1 186 ? -21.363 -5.853 -31.031 1.00 52.48 183 GLY B CA 1
ATOM 2807 C C . GLY A 1 186 ? -22.174 -7.046 -30.566 1.00 55.57 183 GLY B C 1
ATOM 2808 O O . GLY A 1 186 ? -22.317 -8.017 -31.316 1.00 56.05 183 GLY B O 1
ATOM 2812 N N . ILE A 1 187 ? -22.716 -6.987 -29.331 1.00 49.59 184 ILE B N 1
ATOM 2813 C CA . ILE A 1 187 ? -23.557 -8.022 -28.738 1.00 48.49 184 ILE B CA 1
ATOM 2814 C C . ILE A 1 187 ? -25.027 -7.622 -28.858 1.00 48.23 184 ILE B C 1
ATOM 2815 O O . ILE A 1 187 ? -25.892 -8.496 -28.781 1.00 49.02 184 ILE B O 1
ATOM 2831 N N . LYS A 1 188 ? -25.321 -6.318 -29.047 1.00 40.85 185 LYS B N 1
ATOM 2832 C CA . LYS A 1 188 ? -26.697 -5.849 -29.108 1.00 39.40 185 LYS B CA 1
ATOM 2833 C C . LYS A 1 188 ? -27.481 -6.516 -30.242 1.00 42.73 185 LYS B C 1
ATOM 2834 O O . LYS A 1 188 ? -26.944 -6.716 -31.329 1.00 41.53 185 LYS B O 1
ATOM 2853 N N . MET A 1 189 ? -28.725 -6.915 -29.933 1.00 39.15 186 MET B N 1
ATOM 2854 C CA . MET A 1 189 ? -29.634 -7.641 -30.813 1.00 38.68 186 MET B CA 1
ATOM 2855 C C . MET A 1 189 ? -30.820 -6.774 -31.258 1.00 41.16 186 MET B C 1
ATOM 2856 O O . MET A 1 189 ? -31.134 -5.775 -30.619 1.00 37.44 186 MET B O 1
ATOM 2870 N N . CYS A 1 190 ? -31.535 -7.212 -32.320 1.00 36.86 187 CYS B N 1
ATOM 2871 C CA . CYS A 1 190 ? -32.753 -6.528 -32.759 1.00 35.82 187 CYS B CA 1
ATOM 2872 C C . CYS A 1 190 ? -33.880 -6.919 -31.788 1.00 38.32 187 CYS B C 1
ATOM 2873 O O . CYS A 1 190 ? -33.693 -7.827 -30.976 1.00 37.12 187 CYS B O 1
ATOM 2881 N N . GLY A 1 191 ? -35.005 -6.210 -31.851 1.00 33.85 188 GLY B N 1
ATOM 2882 C CA . GLY A 1 191 ? -36.142 -6.432 -30.963 1.00 33.89 188 GLY B CA 1
ATOM 2883 C C . GLY A 1 191 ? -36.621 -7.867 -30.902 1.00 38.20 188 GLY B C 1
ATOM 2884 O O . GLY A 1 191 ? -3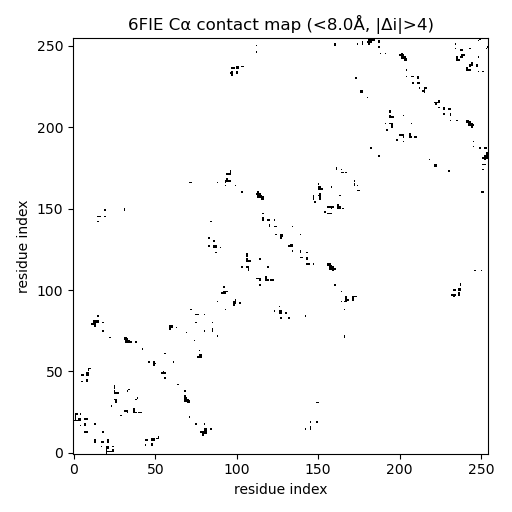6.771 -8.405 -29.810 1.00 37.48 188 GLY B O 1
ATOM 2888 N N . LYS A 1 192 ? -36.858 -8.500 -32.059 1.00 33.38 189 LYS B N 1
ATOM 2889 C CA . LYS A 1 192 ? -37.352 -9.885 -32.132 1.00 33.18 189 LYS B CA 1
ATOM 2890 C C . LYS A 1 192 ? -36.438 -10.904 -31.439 1.00 36.84 189 LYS B C 1
ATOM 2891 O O . LYS A 1 192 ? -36.912 -11.681 -30.608 1.00 37.30 189 LYS B O 1
ATOM 2910 N N . GLU A 1 193 ? -35.145 -10.910 -31.807 1.00 32.94 190 GLU B N 1
ATOM 2911 C CA . GLU A 1 193 ? -34.101 -11.780 -31.250 1.00 31.92 190 GLU B CA 1
ATOM 2912 C C . GLU A 1 193 ? -33.908 -11.515 -29.762 1.00 33.28 190 GLU B C 1
ATOM 2913 O O . GLU A 1 193 ? -33.688 -12.469 -28.991 1.00 30.79 190 GLU B O 1
ATOM 2922 N N . PHE A 1 194 ? -33.937 -10.222 -29.367 1.00 28.05 191 PHE B N 1
ATOM 2923 C CA . PHE A 1 194 ? -33.823 -9.871 -27.956 1.00 27.36 191 PHE B CA 1
ATOM 2924 C C . PHE A 1 194 ? -35.020 -10.459 -27.174 1.00 29.78 191 PHE B C 1
ATOM 2925 O O . PHE A 1 194 ? -34.844 -10.971 -26.049 1.00 27.27 191 PHE B O 1
ATOM 2942 N N . ASN A 1 195 ? -36.243 -10.321 -27.719 1.00 26.74 192 ASN B N 1
ATOM 2943 C CA . ASN A 1 195 ? -37.436 -10.809 -27.040 1.00 26.96 192 ASN B CA 1
ATOM 2944 C C . ASN A 1 195 ? -37.364 -12.326 -26.859 1.00 32.10 192 ASN B C 1
ATOM 2945 O O . ASN A 1 195 ? -37.766 -12.822 -25.808 1.00 32.24 192 ASN B O 1
ATOM 2956 N N . LYS A 1 196 ? -36.766 -13.042 -27.830 1.00 30.00 193 LYS B N 1
ATOM 2957 C CA . LYS A 1 196 ? -36.592 -14.497 -27.759 1.00 27.89 193 LYS B CA 1
ATOM 2958 C C . LYS A 1 196 ? -35.584 -14.872 -26.637 1.00 27.62 193 LYS B C 1
ATOM 2959 O O . LYS A 1 196 ? -35.820 -15.808 -25.883 1.00 28.36 193 LYS B O 1
ATOM 2978 N N . ALA A 1 197 ? -34.492 -14.098 -26.510 1.00 25.10 194 ALA B N 1
ATOM 2979 C CA . ALA A 1 197 ? -33.501 -14.299 -25.452 1.00 23.26 194 ALA B CA 1
ATOM 2980 C C . ALA A 1 197 ? -34.114 -14.000 -24.086 1.00 26.66 194 ALA B C 1
ATOM 2981 O O . ALA A 1 197 ? -33.935 -14.756 -23.127 1.00 26.00 194 ALA B O 1
ATOM 2988 N N . PHE A 1 198 ? -34.877 -12.906 -23.986 1.00 24.23 195 PHE B N 1
ATOM 2989 C CA . PHE A 1 198 ? -35.505 -12.608 -22.692 1.00 21.37 195 PHE B CA 1
ATOM 2990 C C . PHE A 1 198 ? -36.410 -13.769 -22.196 1.00 24.76 195 PHE B C 1
ATOM 2991 O O . PHE A 1 198 ? -36.331 -14.178 -21.024 1.00 23.89 195 PHE B O 1
ATOM 3008 N N . GLU A 1 199 ? -37.213 -14.331 -23.091 1.00 24.25 196 GLU B N 1
ATOM 3009 C CA . GLU A 1 199 ? -38.119 -15.420 -22.771 1.00 24.47 196 GLU B CA 1
ATOM 3010 C C . GLU A 1 199 ? -37.339 -16.677 -22.380 1.00 29.00 196 GLU B C 1
ATOM 3011 O O . GLU A 1 199 ? -37.625 -17.268 -21.358 1.00 29.95 196 GLU B O 1
ATOM 3023 N N . LEU A 1 200 ? -36.262 -16.974 -23.083 1.00 27.08 197 LEU B N 1
ATOM 3024 C CA . LEU A 1 200 ? -35.420 -18.109 -22.738 1.00 27.20 197 LEU B CA 1
ATOM 3025 C C . LEU A 1 200 ? -34.777 -17.937 -21.346 1.00 27.02 197 LEU B C 1
ATOM 3026 O O . LEU A 1 200 ? -34.714 -18.900 -20.591 1.00 26.58 197 LEU B O 1
ATOM 3041 N N . TYR A 1 201 ? -34.224 -16.747 -21.038 1.00 23.34 198 TYR B N 1
ATOM 3042 C CA . TYR A 1 201 ? -33.471 -16.551 -19.793 1.00 22.11 198 TYR B CA 1
ATOM 3043 C C . TYR A 1 201 ? -34.387 -16.266 -18.612 1.00 25.47 198 TYR B C 1
ATOM 3044 O O . TYR A 1 201 ? -33.910 -16.356 -17.494 1.00 23.87 198 TYR B O 1
ATOM 3062 N N . ASP A 1 202 ? -35.709 -16.034 -18.834 1.00 20.64 199 ASP B N 1
ATOM 3063 C CA . ASP A 1 202 ? -36.654 -15.931 -17.692 1.00 19.85 199 ASP B CA 1
ATOM 3064 C C . ASP A 1 202 ? -37.080 -17.373 -17.435 1.00 23.18 199 ASP B C 1
ATOM 3065 O O . ASP A 1 202 ? -38.109 -17.808 -17.890 1.00 24.48 199 ASP B O 1
ATOM 3074 N N . GLN A 1 203 ? -36.220 -18.137 -16.780 1.00 21.58 200 GLN B N 1
ATOM 3075 C CA . GLN A 1 203 ? -36.404 -19.590 -16.660 1.00 24.77 200 GLN B CA 1
ATOM 3076 C C . GLN A 1 203 ? -37.594 -20.042 -15.835 1.00 29.22 200 GLN B C 1
ATOM 3077 O O . GLN A 1 203 ? -38.212 -21.057 -16.192 1.00 30.75 200 GLN B O 1
ATOM 3091 N N . ASP A 1 204 ? -37.957 -19.299 -14.789 1.00 24.20 201 ASP B N 1
ATOM 3092 C CA . ASP A 1 204 ? -39.140 -19.601 -13.992 1.00 23.34 201 ASP B CA 1
ATOM 3093 C C . ASP A 1 204 ? -40.450 -18.968 -14.571 1.00 28.10 201 ASP B C 1
ATOM 3094 O O . ASP A 1 204 ? -41.533 -19.205 -14.047 1.00 30.46 201 ASP B O 1
ATOM 3103 N N . GLY A 1 205 ? -40.332 -18.191 -15.646 1.00 24.44 202 GLY B N 1
ATOM 3104 C CA . GLY A 1 205 ? -41.476 -17.661 -16.380 1.00 26.44 202 GLY B CA 1
ATOM 3105 C C . GLY A 1 205 ? -42.341 -16.676 -15.629 1.00 32.01 202 GLY B C 1
ATOM 3106 O O . GLY A 1 205 ? -43.526 -16.560 -15.943 1.00 33.72 202 GLY B O 1
ATOM 3110 N N . ASN A 1 206 ? -41.771 -15.976 -14.629 1.00 24.27 203 ASN B N 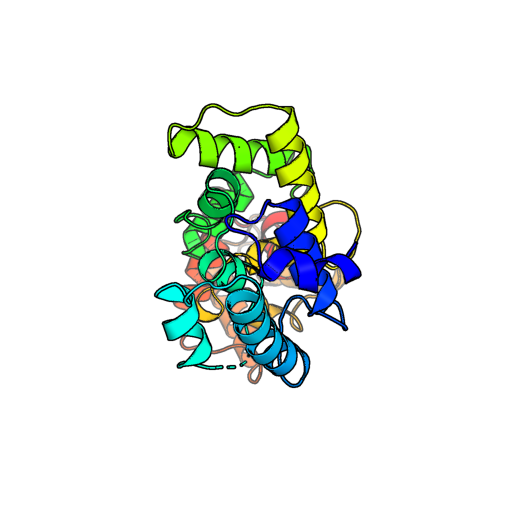1
ATOM 3111 C CA . ASN A 1 206 ? -42.487 -15.010 -13.794 1.00 22.76 203 ASN B CA 1
ATOM 3112 C C . ASN A 1 206 ? -42.508 -13.578 -14.372 1.00 24.48 203 ASN B C 1
ATOM 3113 O O . ASN A 1 206 ? -43.078 -12.681 -13.745 1.00 24.07 203 ASN B O 1
ATOM 3124 N N . GLY A 1 207 ? -41.923 -13.386 -15.556 1.00 21.98 204 GLY B N 1
ATOM 3125 C CA . GLY A 1 207 ? -41.990 -12.113 -16.267 1.00 20.65 204 GLY B CA 1
ATOM 3126 C C . GLY A 1 207 ? -40.789 -11.192 -16.148 1.00 19.42 204 GLY B C 1
ATOM 3127 O O . GLY A 1 207 ? -40.723 -10.208 -16.861 1.00 20.75 204 GLY B O 1
ATOM 3131 N N . TYR A 1 208 ? -39.820 -11.530 -15.297 1.00 19.15 205 TYR B N 1
ATOM 3132 C CA . TYR A 1 208 ? -38.649 -10.749 -15.115 1.00 17.65 205 TYR B CA 1
ATOM 3133 C C . TYR A 1 208 ? -37.427 -11.627 -14.927 1.00 19.14 205 TYR B C 1
ATOM 3134 O O . TYR A 1 208 ? -37.580 -12.789 -14.525 1.00 20.00 205 TYR B O 1
ATOM 3152 N N . ILE A 1 209 ? -36.267 -11.053 -15.151 1.00 18.11 206 ILE B N 1
ATOM 3153 C CA . ILE A 1 209 ? -34.987 -11.747 -14.971 1.00 18.10 206 ILE B CA 1
ATOM 3154 C C . ILE A 1 209 ? -34.415 -11.286 -13.628 1.00 23.82 206 ILE B C 1
ATOM 3155 O O . ILE A 1 209 ? -34.225 -10.082 -13.397 1.00 20.92 206 ILE B O 1
ATOM 3171 N N . ASP A 1 210 ? -34.121 -12.263 -12.745 1.00 21.93 207 ASP B N 1
ATOM 3172 C CA . ASP A 1 210 ? -33.514 -11.995 -11.448 1.00 21.88 207 ASP B CA 1
ATOM 3173 C C . ASP A 1 210 ? -31.999 -12.231 -11.571 1.00 25.21 207 ASP B C 1
ATOM 3174 O O . ASP A 1 210 ? -31.506 -12.576 -12.644 1.00 24.24 207 ASP B O 1
ATOM 3183 N N . GLU A 1 211 ? -31.264 -11.983 -10.508 1.00 24.94 208 GLU B N 1
ATOM 3184 C CA . GLU A 1 211 ? -29.796 -12.086 -10.521 1.00 24.80 208 GLU B CA 1
ATOM 3185 C C . GLU A 1 211 ? -29.262 -13.474 -10.905 1.00 29.06 208 GLU B C 1
ATOM 3186 O O . GLU A 1 211 ? -28.287 -13.525 -11.663 1.00 28.65 208 GLU B O 1
ATOM 3198 N N . ASN A 1 212 ? -29.916 -14.568 -10.454 1.00 24.84 209 ASN B N 1
ATOM 3199 C CA . ASN A 1 212 ? -29.479 -15.941 -10.792 1.00 24.81 209 ASN B 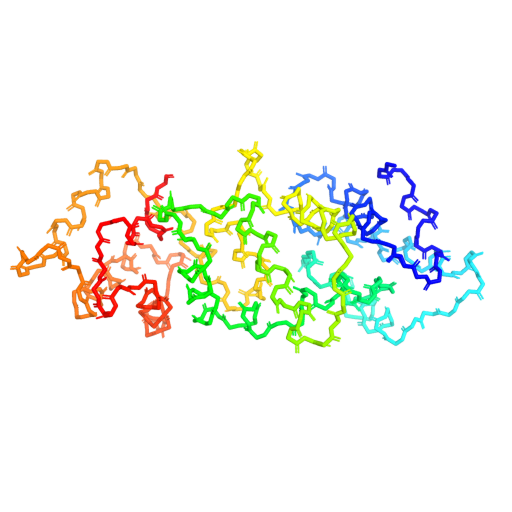CA 1
ATOM 3200 C C . ASN A 1 212 ? -29.697 -16.203 -12.262 1.00 28.01 209 ASN B C 1
ATOM 3201 O O . ASN A 1 212 ? -28.859 -16.799 -12.950 1.00 28.51 209 ASN B O 1
ATOM 3212 N N . GLU A 1 213 ? -30.858 -15.776 -12.758 1.00 24.17 210 GLU B N 1
ATOM 3213 C CA . GLU A 1 213 ? -31.141 -15.875 -14.184 1.00 21.34 210 GLU B CA 1
ATOM 3214 C C . GLU A 1 213 ? -30.201 -14.991 -15.018 1.00 22.36 210 GLU B C 1
ATOM 3215 O O . GLU A 1 213 ? -29.803 -15.408 -16.104 1.00 23.24 210 GLU B O 1
ATOM 3227 N N . LEU A 1 214 ? -29.828 -13.793 -14.534 1.00 21.61 211 LEU B N 1
ATOM 3228 C CA . LEU A 1 214 ? -28.905 -12.924 -15.273 1.00 21.79 211 LEU B CA 1
ATOM 3229 C C . LEU A 1 214 ? -27.512 -13.586 -15.355 1.00 26.10 211 LEU B C 1
ATOM 3230 O O . LEU A 1 214 ? -26.840 -13.485 -16.373 1.00 25.91 211 LEU B O 1
ATOM 3246 N N . ASP A 1 215 ? -27.113 -14.242 -14.286 1.00 23.36 212 ASP B N 1
ATOM 3247 C CA . ASP A 1 215 ? -25.808 -14.902 -14.260 1.00 23.03 212 ASP B CA 1
ATOM 3248 C C . ASP A 1 215 ? -25.728 -15.973 -15.361 1.00 27.46 212 ASP B C 1
ATOM 3249 O O . ASP A 1 215 ? -24.737 -16.035 -16.089 1.00 29.46 212 ASP B O 1
ATOM 3258 N N . ALA A 1 216 ? -26.780 -16.769 -15.543 1.00 25.81 213 ALA B N 1
ATOM 3259 C CA . ALA A 1 216 ? -26.787 -17.777 -16.589 1.00 24.03 213 ALA B CA 1
ATOM 3260 C C . ALA A 1 216 ? -26.706 -17.105 -17.948 1.00 27.40 213 ALA B C 1
ATOM 3261 O O . ALA A 1 216 ? -25.990 -17.563 -18.837 1.00 27.40 213 ALA B O 1
ATOM 3268 N N . LEU A 1 217 ? -27.447 -16.002 -18.114 1.00 22.57 214 LEU B N 1
ATOM 3269 C CA . LEU A 1 217 ? -27.427 -15.237 -19.374 1.00 23.46 214 LEU B CA 1
ATOM 3270 C C . LEU A 1 217 ? -26.029 -14.732 -19.692 1.00 26.73 214 LEU B C 1
ATOM 3271 O O . LEU A 1 217 ? -25.584 -14.816 -20.838 1.00 27.50 214 LEU B O 1
ATOM 3287 N N . LEU A 1 218 ? -25.371 -14.132 -18.702 1.00 25.44 215 LEU B N 1
ATOM 3288 C CA . LEU A 1 218 ? -24.061 -13.533 -18.877 1.00 24.66 215 LEU B CA 1
ATOM 3289 C C . LEU A 1 218 ? -23.017 -14.589 -19.175 1.00 31.18 215 LEU B C 1
ATOM 3290 O O . LEU A 1 218 ? -22.151 -14.338 -19.999 1.00 30.36 215 LEU B O 1
ATOM 3306 N N . LYS A 1 219 ? -23.120 -15.764 -18.555 1.00 29.55 216 LYS B N 1
ATOM 3307 C CA . LYS A 1 219 ? -22.170 -16.860 -18.861 1.00 30.49 216 LYS B CA 1
ATOM 3308 C C . LYS A 1 219 ? -22.310 -17.259 -20.343 1.00 34.89 216 LYS B C 1
ATOM 3309 O O . LYS A 1 219 ? -21.302 -17.383 -21.064 1.00 35.48 216 LYS B O 1
ATOM 3321 N N . ASP A 1 220 ? -23.548 -17.428 -20.821 1.00 31.53 217 ASP B N 1
ATOM 3322 C CA . ASP A 1 220 ? -23.796 -17.762 -22.231 1.00 32.76 217 ASP B CA 1
ATOM 3323 C C . ASP A 1 220 ? -23.337 -16.673 -23.191 1.00 36.87 217 ASP B C 1
ATOM 3324 O O . ASP A 1 220 ? -22.819 -17.000 -24.256 1.00 36.50 217 ASP B O 1
ATOM 3333 N N . LEU A 1 221 ? -23.504 -15.391 -22.833 1.00 33.79 218 LEU B N 1
ATOM 3334 C CA . LEU A 1 221 ? -23.035 -14.301 -23.699 1.00 34.09 218 LEU B CA 1
ATOM 3335 C C . LEU A 1 221 ? -21.507 -14.286 -23.802 1.00 37.84 218 LEU B C 1
ATOM 3336 O O . LEU A 1 221 ? -20.981 -13.979 -24.879 1.00 36.37 218 LEU B O 1
ATOM 3352 N N . CYS A 1 222 ? -20.809 -14.560 -22.686 1.00 36.35 219 CYS B N 1
ATOM 3353 C CA . CYS A 1 222 ? -19.332 -14.632 -22.625 1.00 37.26 219 CYS B CA 1
ATOM 3354 C C . CYS A 1 222 ? -18.808 -15.719 -23.554 1.00 43.85 219 CYS B C 1
ATOM 3355 O O . CYS A 1 222 ? -17.827 -15.507 -24.280 1.00 43.38 219 CYS B O 1
ATOM 3363 N N . GLU A 1 223 ? -19.465 -16.884 -23.515 1.00 40.91 220 GLU B N 1
ATOM 3364 C CA . GLU A 1 223 ? -19.084 -18.059 -24.307 1.00 41.41 220 GLU B CA 1
ATOM 3365 C C . GLU A 1 223 ? -19.143 -17.801 -25.810 1.00 47.32 220 GLU B C 1
ATOM 3366 O O . GLU A 1 223 ? -18.225 -18.209 -26.519 1.00 46.97 220 GLU B O 1
ATOM 3378 N N . LYS A 1 224 ? -20.209 -17.118 -26.287 1.00 44.88 221 LYS B N 1
ATOM 3379 C CA . LYS A 1 224 ? -20.412 -16.795 -27.705 1.00 44.94 221 LYS B CA 1
ATOM 3380 C C . LYS A 1 224 ? -19.691 -15.519 -28.166 1.00 48.12 221 LYS B C 1
ATOM 3381 O O . LYS A 1 224 ? -19.712 -15.247 -29.370 1.00 46.87 221 LYS B O 1
ATOM 3400 N N . ASN A 1 225 ? -19.103 -14.720 -27.237 1.00 44.81 222 ASN B N 1
ATOM 3401 C CA . ASN A 1 225 ? -18.400 -13.468 -27.552 1.00 44.93 222 ASN B CA 1
ATOM 3402 C C . ASN A 1 225 ? -17.080 -13.401 -26.780 1.00 51.51 222 ASN B C 1
ATOM 3403 O O . ASN A 1 225 ? -16.846 -12.477 -25.996 1.00 51.37 222 ASN B O 1
ATOM 3414 N N . LYS A 1 226 ? -16.208 -14.398 -27.035 1.00 50.68 223 LYS B N 1
ATOM 3415 C CA . LYS A 1 226 ? -14.884 -14.550 -26.397 1.00 51.18 223 LYS B CA 1
ATOM 3416 C C . LYS A 1 226 ? -13.952 -13.363 -26.647 1.00 56.08 223 LYS B C 1
ATOM 3417 O O . LYS A 1 226 ? -13.196 -12.990 -25.753 1.00 55.89 223 LYS B O 1
ATOM 3425 N N . GLN A 1 227 ? -13.994 -12.784 -27.851 1.00 54.27 224 GLN B N 1
ATOM 3426 C CA . GLN A 1 227 ? -13.143 -11.636 -28.191 1.00 55.17 224 GLN B CA 1
ATOM 3427 C C . GLN A 1 227 ? -13.568 -10.372 -27.436 1.00 61.40 224 GLN B C 1
ATOM 3428 O O . GLN A 1 227 ? -12.704 -9.587 -27.035 1.00 62.36 224 GLN B O 1
ATOM 3432 N N . ASP A 1 228 ? -14.895 -10.192 -27.228 1.00 57.15 225 ASP B N 1
ATOM 3433 C CA . ASP A 1 228 ? -15.471 -8.997 -26.593 1.00 56.07 225 ASP B CA 1
ATOM 3434 C C . ASP A 1 228 ? -15.572 -9.067 -25.060 1.00 57.57 225 ASP B C 1
ATOM 3435 O O . ASP A 1 228 ? -15.123 -8.135 -24.397 1.00 56.58 225 ASP B O 1
ATOM 3440 N N . LEU A 1 229 ? -16.176 -10.137 -24.502 1.00 53.10 226 LEU B N 1
ATOM 3441 C CA . LEU A 1 229 ? -16.387 -10.278 -23.055 1.00 52.93 226 LEU B CA 1
ATOM 3442 C C . LEU A 1 229 ? -15.389 -11.220 -22.379 1.00 58.32 226 LEU B C 1
ATOM 3443 O O . LEU A 1 229 ? -14.725 -12.017 -23.046 1.00 58.27 226 LEU B O 1
ATOM 3459 N N . ASP A 1 230 ? -15.322 -11.136 -21.038 1.00 55.20 227 ASP B N 1
ATOM 3460 C CA . ASP A 1 230 ? -14.399 -11.906 -20.202 1.00 55.33 227 ASP B CA 1
ATOM 3461 C C . ASP A 1 230 ? -15.136 -12.509 -18.994 1.00 58.79 227 ASP B C 1
ATOM 3462 O O . ASP A 1 230 ? -15.520 -11.772 -18.090 1.00 57.36 227 ASP B O 1
ATOM 3471 N N . ILE A 1 231 ? -15.273 -13.858 -18.951 1.00 56.87 228 ILE B N 1
ATOM 3472 C CA . ILE A 1 231 ? -15.936 -14.586 -17.843 1.00 57.26 228 ILE B CA 1
ATOM 3473 C C . ILE A 1 231 ? -15.417 -14.242 -16.430 1.00 60.45 228 ILE B C 1
ATOM 3474 O O . ILE A 1 231 ? -16.147 -14.446 -15.461 1.00 59.43 228 ILE B O 1
ATOM 3478 N N . ASN A 1 232 ? -14.176 -13.719 -16.311 1.00 56.65 229 ASN B N 1
ATOM 3479 C CA . ASN A 1 232 ? -13.596 -13.318 -15.028 1.00 56.02 229 ASN B CA 1
ATOM 3480 C C . ASN A 1 232 ? -14.164 -11.974 -14.532 1.00 58.67 229 ASN B C 1
ATOM 3481 O O . ASN A 1 232 ? -14.005 -11.660 -13.352 1.00 58.90 229 ASN B O 1
ATOM 3492 N N . ASN A 1 233 ? -14.845 -11.196 -15.417 1.00 53.51 230 ASN B N 1
ATOM 3493 C CA . ASN A 1 233 ? -15.492 -9.930 -15.064 1.00 52.22 230 ASN B CA 1
ATOM 3494 C C . ASN A 1 233 ? -17.024 -10.092 -14.962 1.00 53.36 230 ASN B C 1
ATOM 3495 O O . ASN A 1 233 ? -17.712 -9.087 -14.827 1.00 53.21 230 ASN B O 1
ATOM 3506 N N . ILE A 1 234 ? -17.562 -11.335 -15.000 1.00 47.64 231 ILE B N 1
ATOM 3507 C CA . ILE A 1 234 ? -19.010 -11.571 -14.861 1.00 46.20 231 ILE B CA 1
ATOM 3508 C C . ILE A 1 234 ? -19.592 -10.889 -13.635 1.00 48.10 231 ILE B C 1
ATOM 3509 O O . ILE A 1 234 ? -20.651 -10.272 -13.746 1.00 46.55 231 ILE B O 1
ATOM 3525 N N . THR A 1 235 ? -18.914 -10.989 -12.473 1.00 43.68 232 THR B N 1
ATOM 3526 C CA . THR A 1 235 ? -19.394 -10.403 -11.223 1.00 43.08 232 THR B CA 1
ATOM 3527 C C . THR A 1 235 ? -19.579 -8.895 -11.343 1.00 45.19 232 THR B C 1
ATOM 3528 O O . THR A 1 235 ? -20.536 -8.351 -10.788 1.00 44.33 232 THR B O 1
ATOM 3539 N N . THR A 1 236 ? -18.704 -8.232 -12.111 1.00 41.20 233 THR B N 1
ATOM 3540 C CA . THR A 1 236 ? -18.801 -6.788 -12.330 1.00 40.53 233 THR B CA 1
ATOM 3541 C C . THR A 1 236 ? -19.969 -6.486 -13.283 1.00 41.35 233 THR B C 1
ATOM 3542 O O . THR A 1 236 ? -20.736 -5.565 -13.020 1.00 40.35 233 THR B O 1
ATOM 3553 N N . TYR A 1 237 ? -20.101 -7.270 -14.365 1.00 37.63 234 TYR B N 1
ATOM 3554 C CA . TYR A 1 237 ? -21.184 -7.116 -15.344 1.00 37.31 234 TYR B CA 1
ATOM 3555 C C . TYR A 1 237 ? -22.520 -7.285 -14.615 1.00 38.60 234 TYR B C 1
ATOM 3556 O O . TYR A 1 237 ? -23.434 -6.480 -14.795 1.00 36.71 234 TYR B O 1
ATOM 3574 N N . LYS A 1 238 ? -22.619 -8.341 -13.791 1.00 36.64 235 LYS B N 1
ATOM 3575 C CA . LYS A 1 238 ? -23.827 -8.655 -13.017 1.00 35.41 235 LYS B CA 1
ATOM 3576 C C . LYS A 1 238 ? -24.192 -7.490 -12.109 1.00 38.57 235 LYS B C 1
ATOM 3577 O O . LYS A 1 238 ? -25.320 -7.013 -12.158 1.00 38.36 235 LYS B O 1
ATOM 3596 N N . LYS A 1 239 ? -23.222 -6.982 -11.324 1.00 35.20 236 LYS B N 1
ATOM 3597 C CA . LYS A 1 239 ? -23.443 -5.852 -10.415 1.00 35.13 236 LYS B CA 1
ATOM 3598 C C . LYS A 1 239 ? -23.874 -4.577 -11.172 1.00 38.24 236 LYS B C 1
ATOM 3599 O O . LYS A 1 239 ? -24.767 -3.882 -10.708 1.00 39.00 236 LYS B O 1
ATOM 3614 N N . ASN A 1 240 ? -23.264 -4.276 -12.331 1.00 33.88 237 ASN B N 1
ATOM 3615 C CA . ASN A 1 240 ? -23.611 -3.077 -13.102 1.00 32.93 237 ASN B CA 1
ATOM 3616 C C . ASN A 1 240 ? -25.003 -3.156 -13.668 1.00 35.09 237 ASN B C 1
ATOM 3617 O O . ASN A 1 240 ? -25.762 -2.192 -13.568 1.00 36.21 237 ASN B O 1
ATOM 3628 N N . ILE A 1 241 ? -25.346 -4.303 -14.239 1.00 29.03 238 ILE B N 1
ATOM 3629 C CA . ILE A 1 241 ? -26.667 -4.509 -14.839 1.00 26.75 238 ILE B CA 1
ATOM 3630 C C . ILE A 1 241 ? -27.757 -4.543 -13.751 1.00 29.23 238 ILE B C 1
ATOM 3631 O O . ILE A 1 241 ? -28.806 -3.950 -13.970 1.00 27.05 238 ILE B O 1
ATOM 3647 N N . MET A 1 242 ? -27.521 -5.203 -12.592 1.00 27.77 239 MET B N 1
ATOM 3648 C CA . MET A 1 242 ? -28.522 -5.212 -11.525 1.00 28.41 239 MET B CA 1
ATOM 3649 C C . MET A 1 242 ? -28.850 -3.805 -11.006 1.00 32.11 239 MET B C 1
ATOM 3650 O O . MET A 1 242 ? -29.948 -3.618 -10.492 1.00 32.16 239 MET B O 1
ATOM 3664 N N . ALA A 1 243 ? -27.955 -2.808 -11.180 1.00 29.38 240 ALA B N 1
ATOM 3665 C CA . ALA A 1 243 ? -28.256 -1.438 -10.771 1.00 30.37 240 ALA B CA 1
ATOM 3666 C C . ALA A 1 243 ? -29.350 -0.760 -11.634 1.00 34.00 240 ALA B C 1
ATOM 3667 O O . ALA A 1 243 ? -29.963 0.212 -11.185 1.00 34.22 240 ALA B O 1
ATOM 3674 N N . LEU A 1 244 ? -29.639 -1.287 -12.859 1.00 29.89 241 LEU B N 1
ATOM 3675 C CA . LEU A 1 244 ? -30.749 -0.797 -13.701 1.00 29.86 241 LEU B CA 1
ATOM 3676 C C . LEU A 1 244 ? -32.074 -1.451 -13.326 1.00 33.04 241 LEU B C 1
ATOM 3677 O O . LEU A 1 244 ? -33.111 -1.041 -13.838 1.00 34.07 241 LEU B O 1
ATOM 3693 N N . SER A 1 245 ? -32.052 -2.483 -12.462 1.00 29.63 242 SER B N 1
ATOM 3694 C CA . SER A 1 245 ? -33.239 -3.241 -12.127 1.00 28.17 242 SER B CA 1
ATOM 3695 C C . SER A 1 245 ? -34.190 -2.522 -11.224 1.00 33.10 242 SER B C 1
ATOM 3696 O O . SER A 1 245 ? -33.813 -1.568 -10.530 1.00 31.65 242 SER B O 1
ATOM 3704 N N . ASP A 1 246 ? -35.427 -2.980 -11.240 1.00 31.98 243 ASP B N 1
ATOM 3705 C CA . ASP A 1 246 ? -36.496 -2.477 -10.386 1.00 32.39 243 ASP B CA 1
ATOM 3706 C C . ASP A 1 246 ? -36.453 -3.376 -9.158 1.00 35.45 243 ASP B C 1
ATOM 3707 O O . ASP A 1 246 ? -37.067 -4.435 -9.162 1.00 35.54 243 ASP B O 1
ATOM 3716 N N . GLY A 1 247 ? -35.703 -2.973 -8.133 1.00 32.45 244 GLY B N 1
ATOM 3717 C CA . GLY A 1 247 ? -35.544 -3.761 -6.914 1.00 31.66 244 GLY B CA 1
ATOM 3718 C C . GLY A 1 247 ? -35.139 -5.208 -7.156 1.00 33.05 244 GLY B C 1
ATOM 3719 O O . GLY A 1 247 ? -35.764 -6.112 -6.620 1.00 34.72 244 GLY B O 1
ATOM 3723 N N . GLY A 1 248 ? -34.137 -5.429 -7.998 1.00 27.24 245 GLY B N 1
ATOM 3724 C CA . GLY A 1 248 ? -33.651 -6.775 -8.306 1.00 26.92 245 GLY B CA 1
ATOM 3725 C C . GLY A 1 248 ? -34.360 -7.491 -9.433 1.00 30.18 245 GLY B C 1
ATOM 3726 O O . GLY A 1 248 ? -34.048 -8.647 -9.715 1.00 29.22 245 GLY B O 1
ATOM 3730 N N . LYS A 1 249 ? -35.322 -6.823 -10.073 1.00 25.28 246 LYS B N 1
ATOM 3731 C CA . LYS A 1 249 ? -36.128 -7.369 -11.173 1.00 24.40 246 LYS B CA 1
ATOM 3732 C C . LYS A 1 249 ? -35.803 -6.657 -12.475 1.00 28.74 246 LYS B C 1
ATOM 3733 O O . LYS A 1 249 ? -36.076 -5.458 -12.632 1.00 27.81 246 LYS B O 1
ATOM 3752 N N . LEU A 1 250 ? -35.284 -7.397 -13.440 1.00 22.98 247 LEU B N 1
ATOM 3753 C CA . LEU A 1 250 ? -35.004 -6.849 -14.737 1.00 21.63 247 LEU B CA 1
ATOM 3754 C C . LEU A 1 250 ? -36.147 -7.206 -15.634 1.00 22.80 247 LEU B C 1
ATOM 3755 O O . LEU A 1 250 ? -36.324 -8.363 -16.029 1.00 21.41 247 LEU B O 1
ATOM 3771 N N . TYR A 1 251 ? -36.968 -6.211 -15.960 1.00 20.25 248 TYR B N 1
ATOM 3772 C CA . TYR A 1 251 ? -37.987 -6.417 -16.942 1.00 18.77 248 TYR B CA 1
ATOM 3773 C C . TYR A 1 251 ? -37.400 -6.285 -18.350 1.00 21.01 248 TYR B C 1
ATOM 3774 O O . TYR A 1 251 ? -36.264 -5.843 -18.517 1.00 21.89 248 TYR B O 1
ATOM 3792 N N . ARG A 1 252 ? -38.141 -6.643 -19.347 1.00 19.07 249 ARG B N 1
ATOM 3793 C CA . ARG A 1 252 ? -37.742 -6.613 -20.729 1.00 17.85 249 ARG B CA 1
ATOM 3794 C C . ARG A 1 252 ? -37.168 -5.252 -21.133 1.00 23.10 249 ARG B C 1
ATOM 3795 O O . ARG A 1 252 ? -36.064 -5.167 -21.681 1.00 23.09 249 ARG B O 1
ATOM 3816 N N . THR A 1 253 ? -37.874 -4.168 -20.779 1.00 22.56 250 THR B N 1
ATOM 3817 C CA . THR A 1 253 ? -37.345 -2.839 -21.148 1.00 22.28 250 THR B CA 1
ATOM 3818 C C . THR A 1 253 ? -36.063 -2.491 -20.415 1.00 24.30 250 THR B C 1
ATOM 3819 O O . THR A 1 253 ? -35.283 -1.718 -20.968 1.00 26.33 250 THR B O 1
ATOM 3830 N N . ASP A 1 254 ? -35.818 -3.037 -19.214 1.00 20.47 251 ASP B N 1
ATOM 3831 C CA . ASP A 1 254 ? -34.582 -2.772 -18.430 1.00 20.17 251 ASP B CA 1
ATOM 3832 C C . ASP A 1 254 ? -33.403 -3.492 -19.092 1.00 24.26 251 ASP B C 1
ATOM 3833 O O . ASP A 1 254 ? -32.420 -2.852 -19.434 1.00 24.51 251 ASP B O 1
ATOM 3842 N N . LEU A 1 255 ? -33.546 -4.763 -19.395 1.00 21.18 252 LEU B N 1
ATOM 3843 C CA . LEU A 1 255 ? -32.461 -5.470 -20.075 1.00 22.20 252 LEU B CA 1
ATOM 3844 C C . LEU A 1 255 ? -32.240 -5.019 -21.536 1.00 22.47 252 LEU B C 1
ATOM 3845 O O . LEU A 1 255 ? -31.119 -5.052 -22.036 1.00 23.03 252 LEU B O 1
ATOM 3861 N N . ALA A 1 256 ? -33.271 -4.505 -22.184 1.00 20.52 253 ALA B N 1
ATOM 3862 C CA . ALA A 1 256 ? -33.154 -4.004 -23.534 1.00 21.31 253 ALA B CA 1
ATOM 3863 C C . ALA A 1 256 ? -32.162 -2.825 -23.584 1.00 23.02 253 ALA B C 1
ATOM 3864 O O . ALA A 1 256 ? -31.502 -2.614 -24.610 1.00 23.66 253 ALA B O 1
ATOM 3871 N N . LEU A 1 257 ? -32.048 -2.065 -22.507 1.00 21.31 254 LEU B N 1
ATOM 3872 C CA . LEU A 1 257 ? -31.085 -0.945 -22.462 1.00 21.71 254 LEU B CA 1
ATOM 3873 C C . LEU A 1 257 ? -29.641 -1.426 -22.741 1.00 27.15 254 LEU B C 1
ATOM 3874 O O . LEU A 1 257 ? -28.850 -0.678 -23.323 1.00 27.32 254 LEU B O 1
ATOM 3890 N N . ILE A 1 258 ? -29.307 -2.657 -22.280 1.00 22.91 255 ILE B N 1
ATOM 3891 C CA . ILE A 1 258 ? -27.982 -3.274 -22.419 1.00 23.46 255 ILE B CA 1
ATOM 3892 C C . ILE A 1 258 ? -27.865 -4.062 -23.713 1.00 28.59 255 ILE B C 1
ATOM 3893 O O . ILE A 1 258 ? -26.830 -3.958 -24.391 1.00 30.15 255 ILE B O 1
ATOM 3909 N N . LEU A 1 259 ? -28.885 -4.883 -24.047 1.00 25.60 256 LEU B N 1
ATOM 3910 C CA . LEU A 1 259 ? -28.797 -5.838 -25.135 1.00 26.88 256 LEU B CA 1
ATOM 3911 C C . LEU A 1 259 ? -29.563 -5.544 -26.385 1.00 32.92 256 LEU B C 1
ATOM 3912 O O . LEU A 1 259 ? -29.295 -6.223 -27.368 1.00 34.58 256 LEU B O 1
ATOM 3928 N N . CYS A 1 260 ? -30.520 -4.607 -26.382 1.00 30.76 257 CYS B N 1
ATOM 3929 C CA . CYS A 1 260 ? -31.354 -4.330 -27.559 1.00 31.96 257 CYS B CA 1
ATOM 3930 C C . CYS A 1 260 ? -30.869 -3.109 -28.319 1.00 33.31 257 CYS B C 1
ATOM 3931 O O . CYS A 1 260 ? -30.615 -2.067 -27.722 1.00 32.46 257 CYS B O 1
ATOM 3939 N N . ALA A 1 261 ? -30.732 -3.246 -29.651 0.63 29.25 258 ALA B N 1
ATOM 3940 C CA . ALA A 1 261 ? -30.280 -2.174 -30.543 0.63 39.00 258 ALA B CA 1
ATOM 3941 C C . ALA A 1 261 ? -31.442 -1.251 -30.933 0.63 78.28 258 ALA B C 1
ATOM 3942 O O . ALA A 1 261 ? -31.366 -0.032 -30.754 0.63 41.97 258 ALA B O 1
#

B-factor: mean 37.89, std 12.92, range [7.7, 120.75]

Radius of gyration: 20.32 Å; Cα contacts (8 Å, |Δi|>4): 305; chains: 1; bounding box: 47×54×34 Å

Secondary structure (P-SEA, 3-state):
cccaaaaaaacccccaaaaaaaaaaccccccccccaaaaaaaaaaaaaaaaaacccccaaaaaaaaaccccaaaaaaaccccaaaaaaacccccccaaaaaaaaaaacccccccccaaaaaaaaaaaaaaacccccaaaaaaaaaaaaaaccccccccccccccccccccccccccccccccccaaaaaaaaaaacccccccccaaaaaaaaaaaaaaccccccccaaaaaaaaaaaacccccccaaaaaacccc

Solvent-accessible surface area: 12964 Å² total; per-residue (Å²): 38,65,162,101,0,48,71,12,3,59,28,92,122,1,55,0,44,36,0,39,36,0,8,68,61,7,7,92,98,58,54,10,43,0,83,58,95,21,20,60,68,0,28,88,54,0,70,76,5,27,98,159,36,68,75,77,36,33,100,95,1,114,81,20,35,87,107,77,120,18,6,5,31,89,0,0,65,17,5,32,8,34,121,48,0,31,40,0,9,162,9,112,43,6,70,40,0,53,61,0,0,101,6,5,117,132,20,11,101,93,163,48,24,60,1,48,56,114,14,2,51,77,2,2,43,62,20,6,96,168,39,140,49,134,41,85,95,98,79,9,42,47,6,1,59,16,3,20,123,18,3,13,83,85,134,62,38,61,3,48,3,32,9,4,0,44,8,12,54,106,131,66,8,13,3,56,50,1,122,75,12,54,43,73,36,178,59,3,72,151,16,3,136,118,30,15,126,95,62,74,36,44,0,44,84,129,14,0,34,35,4,0,83,64,22,9,124,158,36,106,114,54,9,65,68,138,69,27,96,62,10,42,88,4,1,26,17,4,10,67,77,33,78,0,85,117,106,26,1,24,36,0,1,34,108